Protein AF-A0A8S4FZ01-F1 (afdb_monomer)

InterPro domains:
  IPR026680 Coiled-coil domain-containing protein 137 [PF28348] (28-315)
  IPR026680 Coiled-coil domain-containing protein 137 [PTHR21838] (1-316)

Mean predicted aligned error: 24.24 Å

Structure (mmCIF, N/CA/C/O backbone):
data_AF-A0A8S4FZ01-F1
#
_entry.id   AF-A0A8S4FZ01-F1
#
loop_
_atom_site.group_PDB
_atom_site.id
_atom_site.type_symbol
_atom_site.label_atom_id
_atom_site.label_alt_id
_atom_site.label_comp_id
_atom_site.label_asym_id
_atom_site.label_entity_id
_atom_site.label_seq_id
_atom_site.pdbx_PDB_ins_code
_atom_site.Cartn_x
_atom_site.Cartn_y
_atom_site.Cartn_z
_atom_site.occupancy
_atom_site.B_iso_or_equiv
_atom_site.auth_seq_id
_atom_site.auth_comp_id
_atom_site.auth_asym_id
_atom_site.auth_atom_id
_atom_site.pdbx_PDB_model_num
ATOM 1 N N . MET A 1 1 ? 31.512 28.410 -34.706 1.00 64.00 1 MET A N 1
ATOM 2 C CA . MET A 1 1 ? 31.954 27.010 -34.497 1.00 64.00 1 MET A CA 1
ATOM 3 C C . MET A 1 1 ? 30.766 26.173 -34.023 1.00 64.00 1 MET A C 1
ATOM 5 O O . MET A 1 1 ? 30.373 26.288 -32.868 1.00 64.00 1 MET A O 1
ATOM 9 N N . GLY A 1 2 ? 30.119 25.416 -34.916 1.00 77.19 2 GLY A N 1
ATOM 10 C CA . GLY A 1 2 ? 28.907 24.650 -34.585 1.00 77.19 2 GLY A CA 1
ATOM 11 C C . GLY A 1 2 ? 29.189 23.479 -33.636 1.00 77.19 2 GLY A C 1
ATOM 12 O O . GLY A 1 2 ? 30.154 22.739 -33.830 1.00 77.19 2 GLY A O 1
ATOM 13 N N . ARG A 1 3 ? 28.352 23.299 -32.604 1.00 79.62 3 ARG A N 1
ATOM 14 C CA . ARG A 1 3 ? 28.452 22.163 -31.671 1.00 79.62 3 ARG A CA 1
ATOM 15 C C . ARG A 1 3 ? 28.070 20.864 -32.395 1.00 79.62 3 ARG A C 1
ATOM 17 O O . ARG A 1 3 ? 26.961 20.755 -32.912 1.00 79.62 3 ARG A O 1
ATOM 24 N N . LYS A 1 4 ? 28.966 19.869 -32.416 1.00 85.31 4 LYS A N 1
ATOM 25 C CA . LYS A 1 4 ? 28.681 18.532 -32.971 1.00 85.31 4 LYS A CA 1
ATOM 26 C C . LYS A 1 4 ? 27.617 17.830 -32.117 1.00 85.31 4 LYS A C 1
ATOM 28 O O . LYS A 1 4 ? 27.831 17.613 -30.927 1.00 85.31 4 LYS A O 1
ATOM 33 N N . ILE A 1 5 ? 26.490 17.457 -32.726 1.00 85.19 5 ILE A N 1
ATOM 34 C CA . ILE A 1 5 ? 25.453 16.646 -32.075 1.00 85.19 5 ILE A CA 1
ATOM 35 C C . ILE A 1 5 ? 25.965 15.198 -31.987 1.00 85.19 5 ILE A C 1
ATOM 37 O O . ILE A 1 5 ? 26.342 14.630 -33.016 1.00 85.19 5 ILE A O 1
ATOM 41 N N . PRO A 1 6 ? 26.010 14.582 -30.791 1.00 85.75 6 PRO A N 1
ATOM 42 C CA . PRO A 1 6 ? 26.504 13.221 -30.642 1.00 85.75 6 PRO A CA 1
ATOM 43 C C . PRO A 1 6 ? 25.580 12.219 -31.343 1.00 85.75 6 PRO A C 1
ATOM 45 O O . PRO A 1 6 ? 24.357 12.262 -31.197 1.00 85.75 6 PRO A O 1
ATOM 48 N N . ALA A 1 7 ? 26.174 11.286 -32.088 1.00 85.19 7 ALA A N 1
ATOM 49 C CA . ALA A 1 7 ? 25.433 10.242 -32.782 1.00 85.19 7 ALA A CA 1
ATOM 50 C C . ALA A 1 7 ? 24.721 9.294 -31.799 1.00 85.19 7 ALA A C 1
ATOM 52 O O . ALA A 1 7 ? 25.227 8.968 -30.719 1.00 85.19 7 ALA A O 1
ATOM 53 N N . LYS A 1 8 ? 23.540 8.810 -32.201 1.00 83.50 8 LYS A N 1
ATOM 54 C CA . LYS A 1 8 ? 22.734 7.857 -31.431 1.00 83.50 8 LYS A CA 1
ATOM 55 C C . LYS A 1 8 ? 23.488 6.535 -31.268 1.00 83.50 8 LYS A C 1
ATOM 57 O O . LYS A 1 8 ? 23.804 5.864 -32.248 1.00 83.50 8 LYS A O 1
ATOM 62 N N . LYS A 1 9 ? 23.740 6.131 -30.022 1.00 85.69 9 LYS A N 1
ATOM 63 C CA . LYS A 1 9 ? 24.329 4.821 -29.710 1.00 85.69 9 LYS A CA 1
ATOM 64 C C . LYS A 1 9 ? 23.309 3.716 -30.013 1.00 85.69 9 LYS A C 1
ATOM 66 O O . LYS A 1 9 ? 22.143 3.821 -29.632 1.00 85.69 9 LYS A O 1
ATOM 71 N N . HIS A 1 10 ? 23.735 2.656 -30.701 1.00 80.50 10 HIS A N 1
ATOM 72 C CA . HIS A 1 10 ? 22.888 1.488 -30.944 1.00 80.50 10 HIS A CA 1
ATOM 73 C C . HIS A 1 10 ? 22.813 0.631 -29.675 1.00 80.50 10 HIS A C 1
ATOM 75 O O . HIS A 1 10 ? 23.830 0.132 -29.196 1.00 80.50 10 HIS A O 1
ATOM 81 N N . HIS A 1 11 ? 21.608 0.453 -29.134 1.00 76.62 11 HIS A N 1
ATOM 82 C CA . HIS A 1 11 ? 21.366 -0.451 -28.014 1.00 76.62 11 HIS A CA 1
ATOM 83 C C . HIS A 1 11 ? 21.103 -1.860 -28.548 1.00 76.62 11 HIS A C 1
ATOM 85 O O . HIS A 1 11 ? 20.047 -2.136 -29.110 1.00 76.62 11 HIS A O 1
ATOM 91 N N . GLY A 1 12 ? 22.078 -2.750 -28.385 1.00 84.56 12 GLY A N 1
ATOM 92 C CA . GLY A 1 12 ? 21.980 -4.146 -28.801 1.00 84.56 12 GLY A CA 1
ATOM 93 C C . GLY A 1 12 ? 23.296 -4.672 -29.353 1.00 84.56 12 GLY A C 1
ATOM 94 O O . GLY A 1 12 ? 24.253 -3.923 -29.541 1.00 84.56 12 GLY A O 1
ATOM 95 N N . VAL A 1 13 ? 23.331 -5.975 -29.621 1.00 87.31 13 VAL A N 1
ATOM 96 C CA . VAL A 1 13 ? 24.493 -6.620 -30.234 1.00 87.31 13 VAL A CA 1
ATOM 97 C C . VAL A 1 13 ? 24.646 -6.112 -31.667 1.00 87.31 13 VAL A C 1
ATOM 99 O O . VAL A 1 13 ? 23.705 -6.216 -32.452 1.00 87.31 13 VAL A O 1
ATOM 102 N N . LYS A 1 14 ? 25.810 -5.528 -31.973 1.00 87.44 14 LYS A N 1
ATOM 103 C CA . LYS A 1 14 ? 26.123 -4.930 -33.282 1.00 87.44 14 LYS A CA 1
ATOM 104 C C . LYS A 1 14 ? 26.381 -5.995 -34.359 1.00 87.44 14 LYS A C 1
ATOM 106 O O . LYS A 1 14 ? 26.105 -5.750 -35.527 1.00 87.44 14 LYS A O 1
ATOM 111 N N . ASP A 1 15 ? 26.841 -7.178 -33.949 1.00 92.50 15 ASP A N 1
ATOM 112 C CA . ASP A 1 15 ? 27.155 -8.290 -34.850 1.00 92.50 15 ASP A CA 1
ATOM 113 C C . ASP A 1 15 ? 25.878 -9.057 -35.258 1.00 92.50 15 ASP A C 1
ATOM 115 O O . ASP A 1 15 ? 25.167 -9.572 -34.381 1.00 92.50 15 ASP A O 1
ATOM 119 N N . PRO A 1 16 ? 25.597 -9.221 -36.565 1.00 91.75 16 PRO A N 1
ATOM 120 C CA . PRO A 1 16 ? 24.353 -9.829 -37.044 1.00 91.75 16 PRO A CA 1
ATOM 121 C C . PRO A 1 16 ? 24.236 -11.309 -36.658 1.00 91.75 16 PRO A C 1
ATOM 123 O O . PRO A 1 16 ? 23.174 -11.758 -36.228 1.00 91.75 16 PRO A O 1
ATOM 126 N N . VAL A 1 17 ? 25.343 -12.056 -36.714 1.00 94.25 17 VAL A N 1
ATOM 127 C CA . VAL A 1 17 ? 25.382 -13.490 -36.379 1.00 94.25 17 VAL A CA 1
ATOM 128 C C . VAL A 1 17 ? 25.084 -13.719 -34.897 1.00 94.25 17 VAL A C 1
ATOM 130 O O . VAL A 1 17 ? 24.283 -14.579 -34.530 1.00 94.25 17 VAL A O 1
ATOM 133 N N . LYS A 1 18 ? 25.663 -12.897 -34.014 1.00 91.50 18 LYS A N 1
ATOM 134 C CA . LYS A 1 18 ? 25.402 -12.989 -32.570 1.00 91.50 18 LYS A CA 1
ATOM 135 C C . LYS A 1 18 ? 23.965 -12.588 -32.238 1.00 91.50 18 LYS A C 1
ATOM 137 O O . LYS A 1 18 ? 23.344 -13.202 -31.370 1.00 91.50 18 LYS A O 1
ATOM 142 N N . GLN A 1 19 ? 23.412 -11.598 -32.940 1.00 93.06 19 GLN A N 1
ATOM 143 C CA . GLN A 1 19 ? 22.009 -11.219 -32.793 1.00 93.06 19 GLN A CA 1
ATOM 144 C C . GLN A 1 19 ? 21.071 -12.358 -33.227 1.00 93.06 19 GLN A C 1
ATOM 146 O O . GLN A 1 19 ? 20.115 -12.660 -32.509 1.00 93.06 19 GLN A O 1
ATOM 151 N N . GLN A 1 20 ? 21.360 -13.027 -34.348 1.00 92.94 20 GLN A N 1
ATOM 152 C CA . GLN A 1 20 ? 20.620 -14.208 -34.801 1.00 92.94 20 GLN A CA 1
ATOM 153 C C . GLN A 1 20 ? 20.716 -15.354 -33.790 1.00 92.94 20 GLN A C 1
ATOM 155 O O . GLN A 1 20 ? 19.685 -15.889 -33.392 1.00 92.94 20 GLN A O 1
ATOM 160 N N . ALA A 1 21 ? 21.909 -15.669 -33.281 1.00 93.75 21 ALA A N 1
ATOM 161 C CA 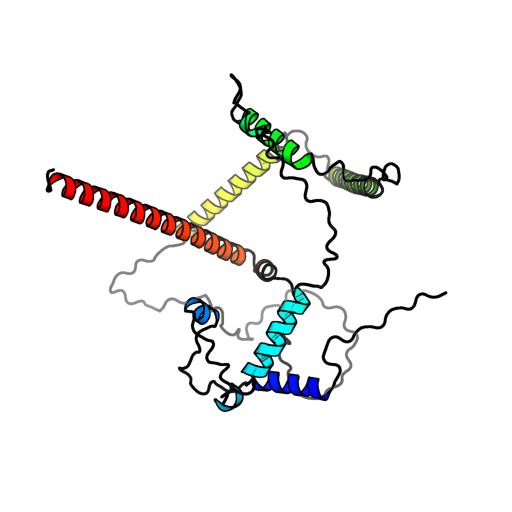. ALA A 1 21 ? 22.086 -16.706 -32.266 1.00 93.75 21 ALA A CA 1
ATOM 162 C C . ALA A 1 21 ? 21.269 -16.419 -30.992 1.00 93.75 21 ALA A C 1
ATOM 164 O O . ALA A 1 21 ? 20.634 -17.319 -30.441 1.00 93.75 21 ALA A O 1
ATOM 165 N N . GLN A 1 22 ? 21.218 -15.162 -30.538 1.00 91.56 22 GLN A N 1
ATOM 166 C CA . GLN A 1 22 ? 20.373 -14.767 -29.405 1.00 91.56 22 GLN A CA 1
ATOM 167 C C . GLN A 1 22 ? 18.877 -14.879 -29.714 1.00 91.56 22 GLN A C 1
ATOM 169 O O . GLN A 1 22 ? 18.114 -15.315 -28.851 1.00 91.56 22 GLN A O 1
ATOM 174 N N . ARG A 1 23 ? 18.448 -14.507 -30.928 1.00 91.50 23 ARG A N 1
ATOM 175 C CA . ARG A 1 23 ? 17.059 -14.696 -31.375 1.00 91.50 23 ARG A CA 1
ATOM 176 C C . ARG A 1 23 ? 16.694 -16.178 -31.379 1.00 91.50 23 ARG A C 1
ATOM 178 O O . ARG A 1 23 ? 15.701 -16.538 -30.759 1.00 91.50 23 ARG A O 1
ATOM 185 N N . MET A 1 24 ? 17.534 -17.034 -31.957 1.00 92.12 24 MET A N 1
ATOM 186 C CA . MET A 1 24 ? 17.311 -18.482 -31.992 1.00 92.12 24 MET A CA 1
ATOM 187 C C . MET A 1 24 ? 17.272 -19.093 -30.587 1.00 92.12 24 MET A C 1
ATOM 189 O O . MET A 1 24 ? 16.401 -19.907 -30.308 1.00 92.12 24 MET A O 1
ATOM 193 N N . LYS A 1 25 ? 18.140 -18.660 -29.660 1.00 89.06 25 LYS A N 1
ATOM 194 C CA . LYS A 1 25 ? 18.085 -19.095 -28.250 1.00 89.06 25 LYS A CA 1
ATOM 195 C C . LYS A 1 25 ? 16.764 -18.722 -27.570 1.00 89.06 25 LYS A C 1
ATOM 197 O O . LYS A 1 25 ? 16.205 -19.543 -26.853 1.00 89.06 25 LYS A O 1
ATOM 202 N N . LYS A 1 26 ? 16.249 -17.510 -27.806 1.00 87.56 26 LYS A N 1
ATOM 203 C CA . LYS A 1 26 ? 14.947 -17.080 -27.266 1.00 87.56 26 LYS A CA 1
ATOM 204 C C . LYS A 1 26 ? 13.791 -17.870 -27.877 1.00 87.56 26 LYS A C 1
ATOM 206 O O . LYS A 1 26 ? 12.912 -18.307 -27.142 1.00 87.56 26 LYS A O 1
ATOM 211 N N . LEU A 1 27 ? 13.822 -18.091 -29.191 1.00 86.69 27 LEU A N 1
ATOM 212 C CA . LEU A 1 27 ? 12.801 -18.867 -29.896 1.00 86.69 27 LEU A CA 1
ATOM 213 C C . LEU A 1 27 ? 12.755 -20.323 -29.416 1.00 86.69 27 LEU A C 1
ATOM 215 O O . LEU A 1 27 ? 11.669 -20.848 -29.220 1.00 86.69 27 LEU A O 1
ATOM 219 N N . LYS A 1 28 ? 13.905 -20.942 -29.111 1.00 83.75 28 LYS A N 1
ATOM 220 C CA . LYS A 1 28 ? 13.960 -22.302 -28.539 1.00 83.75 28 LYS A CA 1
ATOM 221 C C . LYS A 1 28 ? 13.183 -22.447 -27.227 1.00 83.75 28 LYS A C 1
ATOM 223 O O . LYS A 1 28 ? 12.624 -23.500 -26.973 1.00 83.75 28 LYS A O 1
ATOM 228 N N . THR A 1 29 ? 13.146 -21.404 -26.397 1.00 77.88 29 THR A N 1
ATOM 229 C CA . THR A 1 29 ? 12.394 -21.419 -25.126 1.00 77.88 29 THR A CA 1
ATOM 230 C C . THR A 1 29 ? 10.911 -21.083 -25.280 1.00 77.88 29 THR A C 1
ATOM 232 O O . THR A 1 29 ? 10.145 -21.250 -24.338 1.00 77.88 29 THR A O 1
ATOM 235 N N . GLN A 1 30 ? 10.505 -20.575 -26.443 1.00 77.12 30 GLN A N 1
ATOM 236 C CA . GLN A 1 30 ? 9.137 -20.161 -26.735 1.00 77.12 30 GLN A CA 1
ATOM 237 C C . GLN A 1 30 ? 8.514 -21.176 -27.688 1.00 77.12 30 GLN A C 1
ATOM 239 O O . GLN A 1 30 ? 8.314 -20.903 -28.868 1.00 77.12 30 GLN A O 1
ATOM 244 N N . ILE A 1 31 ? 8.251 -22.373 -27.176 1.00 72.06 31 ILE A N 1
ATOM 245 C CA . ILE A 1 31 ? 7.551 -23.407 -27.931 1.00 72.06 31 ILE A CA 1
ATOM 246 C C . ILE A 1 31 ? 6.055 -23.232 -27.657 1.00 72.06 31 ILE A C 1
ATOM 248 O O . ILE A 1 31 ? 5.639 -23.157 -26.506 1.00 72.06 31 ILE A O 1
ATOM 252 N N . ASN A 1 32 ? 5.248 -23.149 -28.716 1.00 71.75 32 ASN A N 1
ATOM 253 C CA . ASN A 1 32 ? 3.782 -23.163 -28.627 1.00 71.75 32 ASN A CA 1
ATOM 254 C C . ASN A 1 32 ? 3.222 -24.599 -28.699 1.00 71.75 32 ASN A C 1
ATOM 256 O O . ASN A 1 32 ? 2.096 -24.814 -29.138 1.00 71.75 32 ASN A O 1
ATOM 260 N N . ALA A 1 33 ? 4.055 -25.585 -28.364 1.00 76.69 33 ALA A N 1
ATOM 261 C CA . ALA A 1 33 ? 3.670 -26.981 -28.278 1.00 76.69 33 ALA A CA 1
ATOM 262 C C . ALA A 1 33 ? 3.129 -27.235 -26.867 1.00 76.69 33 ALA A C 1
ATOM 264 O O . ALA A 1 33 ? 3.607 -26.606 -25.915 1.00 76.69 33 ALA A O 1
ATOM 265 N N . PRO A 1 34 ? 2.135 -28.122 -26.723 1.00 74.25 34 PRO A N 1
ATOM 266 C CA . PRO A 1 34 ? 1.694 -28.552 -25.406 1.00 74.25 34 PRO A CA 1
ATOM 267 C C . PRO A 1 34 ? 2.883 -29.130 -24.613 1.00 74.25 34 PRO A C 1
ATOM 269 O O . PRO A 1 34 ? 3.800 -29.686 -25.226 1.00 74.25 34 PRO A O 1
ATOM 272 N N . PRO A 1 35 ? 2.900 -28.985 -23.274 1.00 79.38 35 PRO A N 1
ATOM 273 C CA . PRO A 1 35 ? 3.877 -29.663 -22.426 1.00 79.38 35 PRO A CA 1
ATOM 274 C C . PRO A 1 35 ? 3.918 -31.165 -22.735 1.00 79.38 35 PRO A C 1
ATOM 276 O O . PRO A 1 35 ? 2.865 -31.763 -22.951 1.00 79.38 35 PRO A O 1
ATOM 279 N N . THR A 1 36 ? 5.119 -31.750 -22.774 1.00 77.62 36 THR A N 1
ATOM 280 C CA . THR A 1 36 ? 5.307 -33.183 -23.063 1.00 77.62 36 THR A CA 1
ATOM 281 C C . THR A 1 36 ? 4.589 -34.057 -22.037 1.00 77.62 36 THR A C 1
ATOM 283 O O . THR A 1 36 ? 3.941 -35.022 -22.427 1.00 77.62 36 THR A O 1
ATOM 286 N N . ASP A 1 37 ? 4.626 -33.656 -20.763 1.00 80.81 37 ASP A N 1
ATOM 287 C CA . ASP A 1 37 ? 3.939 -34.329 -19.665 1.00 80.81 37 ASP A CA 1
ATOM 288 C C . ASP A 1 37 ? 2.903 -33.377 -19.035 1.00 80.81 37 ASP A C 1
ATOM 290 O O . ASP A 1 37 ? 3.261 -32.272 -18.614 1.00 80.81 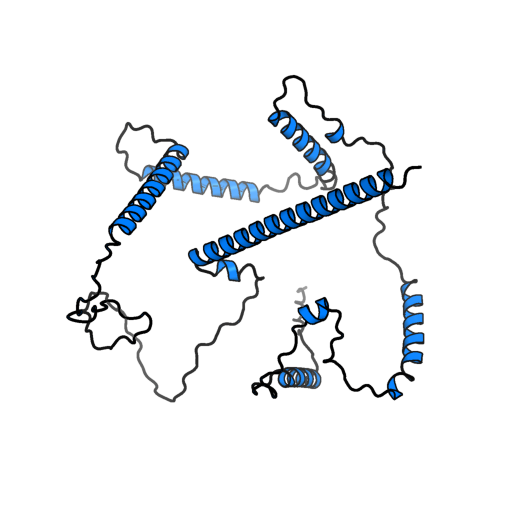37 ASP A O 1
ATOM 294 N N . PRO A 1 38 ? 1.608 -33.750 -18.985 1.00 74.12 38 PRO A N 1
ATOM 295 C CA . PRO A 1 38 ? 0.545 -32.876 -18.479 1.00 74.12 38 PRO A CA 1
ATOM 296 C C . PRO A 1 38 ? 0.550 -32.725 -16.948 1.00 74.12 38 PRO A C 1
ATOM 298 O O . PRO A 1 38 ? 0.065 -31.711 -16.439 1.00 74.12 38 PRO A O 1
ATOM 301 N N . ASP A 1 39 ? 1.113 -33.700 -16.232 1.00 81.62 39 ASP A N 1
ATOM 302 C CA . ASP A 1 39 ? 1.145 -33.737 -14.764 1.00 81.62 39 ASP A CA 1
ATOM 303 C C . ASP A 1 39 ? 2.439 -33.163 -14.173 1.00 81.62 39 ASP A C 1
ATOM 305 O O . ASP A 1 39 ? 2.495 -32.843 -12.983 1.00 81.62 39 ASP A O 1
ATOM 309 N N . ASP A 1 40 ? 3.472 -32.977 -14.997 1.00 77.12 40 ASP A N 1
ATOM 310 C CA . ASP A 1 40 ? 4.762 -32.471 -14.542 1.00 77.12 40 ASP A CA 1
ATOM 311 C C . ASP A 1 40 ? 4.763 -30.933 -14.549 1.00 77.12 40 ASP A C 1
ATOM 313 O O . ASP A 1 40 ? 5.094 -30.261 -15.531 1.00 77.12 40 ASP A O 1
ATOM 317 N N . GLN A 1 41 ? 4.309 -30.342 -13.441 1.00 73.94 41 GLN A N 1
ATOM 318 C CA . GLN A 1 41 ? 4.381 -28.898 -13.226 1.00 73.94 41 GLN A CA 1
ATOM 319 C C . GLN A 1 41 ? 5.640 -28.551 -12.427 1.00 73.94 41 GLN A C 1
ATOM 321 O O . GLN A 1 41 ? 5.701 -28.833 -11.226 1.00 73.94 41 GLN A O 1
ATOM 326 N N . PRO A 1 42 ? 6.638 -27.876 -13.030 1.00 74.44 42 PRO A N 1
ATOM 327 C CA . PRO A 1 42 ? 7.853 -27.542 -12.310 1.00 74.44 42 PRO A CA 1
ATOM 328 C C . PRO A 1 42 ? 7.543 -26.589 -11.153 1.00 74.44 42 PRO A C 1
ATOM 330 O O . PRO A 1 42 ? 6.848 -25.577 -11.309 1.00 74.44 42 PRO A O 1
ATOM 333 N N . MET A 1 43 ? 8.116 -26.885 -9.985 1.00 80.00 43 MET A N 1
ATOM 334 C CA . MET A 1 43 ? 8.002 -26.022 -8.814 1.00 80.00 43 MET A CA 1
ATOM 335 C C . MET A 1 43 ? 8.502 -24.600 -9.135 1.00 80.00 43 MET A C 1
ATOM 337 O O . MET A 1 43 ? 9.586 -24.424 -9.703 1.00 80.00 43 MET A O 1
ATOM 341 N N . PRO A 1 44 ? 7.762 -23.542 -8.754 1.00 83.44 44 PRO A N 1
ATOM 342 C CA . PRO A 1 44 ? 8.181 -22.175 -9.029 1.00 83.44 44 PRO A CA 1
ATOM 343 C C . PRO A 1 44 ? 9.488 -21.840 -8.296 1.00 83.44 44 PRO A C 1
ATOM 345 O O . PRO A 1 44 ? 9.677 -22.183 -7.131 1.00 83.44 44 PRO A O 1
ATOM 348 N N . ARG A 1 45 ? 10.379 -21.078 -8.946 1.00 77.81 45 ARG A N 1
ATOM 349 C CA . ARG A 1 45 ? 11.720 -20.731 -8.417 1.00 77.81 45 ARG A CA 1
ATOM 350 C C . ARG A 1 45 ? 11.709 -20.096 -7.027 1.00 77.81 45 ARG A C 1
ATOM 352 O O . ARG A 1 45 ? 12.657 -20.248 -6.269 1.00 77.81 45 ARG A O 1
ATOM 359 N N . SER A 1 46 ? 10.657 -19.355 -6.687 1.00 81.25 46 SER A N 1
ATOM 360 C CA . SER A 1 46 ? 10.502 -18.786 -5.345 1.00 81.25 46 SER A CA 1
ATOM 361 C C . SER A 1 46 ? 10.363 -19.864 -4.272 1.00 81.25 46 SER A C 1
ATOM 363 O O . SER A 1 46 ? 10.882 -19.690 -3.177 1.00 81.25 46 SER A O 1
ATOM 365 N N . VAL A 1 47 ? 9.686 -20.967 -4.597 1.00 82.81 47 VAL A N 1
ATOM 366 C CA . VAL A 1 47 ? 9.497 -22.121 -3.715 1.00 82.81 47 VAL A CA 1
ATOM 367 C C . VAL A 1 47 ? 10.783 -22.941 -3.645 1.00 82.81 47 VAL A C 1
ATOM 369 O O . VAL A 1 47 ? 11.229 -23.253 -2.549 1.00 82.81 47 VAL A O 1
ATOM 372 N N . ALA A 1 48 ? 11.463 -23.172 -4.773 1.00 83.50 48 ALA A N 1
ATOM 373 C CA . ALA A 1 48 ? 12.781 -23.818 -4.769 1.00 83.50 48 ALA A CA 1
ATOM 374 C C . ALA A 1 48 ? 13.803 -23.065 -3.890 1.00 83.50 48 ALA A C 1
ATOM 376 O O . ALA A 1 48 ? 14.503 -23.680 -3.090 1.00 83.50 48 ALA A O 1
ATOM 377 N N . ARG A 1 49 ? 13.815 -21.723 -3.951 1.00 81.69 49 ARG A N 1
ATOM 378 C CA . ARG A 1 49 ? 14.663 -20.874 -3.090 1.00 81.69 49 ARG A CA 1
ATOM 379 C C . ARG A 1 49 ? 14.291 -20.930 -1.613 1.00 81.69 49 ARG A C 1
ATOM 381 O O . ARG A 1 49 ? 15.184 -20.843 -0.781 1.00 81.69 49 ARG A O 1
ATOM 388 N N . LEU A 1 50 ? 13.003 -21.048 -1.289 1.00 84.50 50 LEU A N 1
ATOM 389 C CA . LEU A 1 50 ? 12.542 -21.213 0.095 1.00 84.50 50 LEU A CA 1
ATOM 390 C C . LEU A 1 50 ? 13.063 -22.517 0.708 1.00 84.50 50 LEU A C 1
ATOM 392 O O . LEU A 1 50 ? 13.403 -22.531 1.885 1.00 84.50 50 LEU A O 1
ATOM 396 N N . PHE A 1 51 ? 13.161 -23.575 -0.098 1.00 84.12 51 PHE A N 1
ATOM 397 C CA . PHE A 1 51 ? 13.657 -24.884 0.328 1.00 84.12 51 PHE A CA 1
ATOM 398 C C . PHE A 1 51 ? 15.163 -25.089 0.105 1.00 84.12 51 PHE A C 1
ATOM 400 O O . PHE A 1 51 ? 15.668 -26.172 0.377 1.00 84.12 51 PHE A O 1
ATOM 407 N N . GLY A 1 52 ? 15.887 -24.080 -0.396 1.00 83.81 52 GLY A N 1
ATOM 408 C CA . GLY A 1 52 ? 17.322 -24.194 -0.683 1.00 83.81 52 GLY A CA 1
ATOM 409 C C . GLY A 1 52 ? 17.668 -25.261 -1.729 1.00 83.81 52 GLY A C 1
ATOM 410 O O . GLY A 1 52 ? 18.801 -25.734 -1.761 1.00 83.81 52 GLY A O 1
ATOM 411 N N . LEU A 1 53 ? 16.708 -25.658 -2.571 1.00 77.56 53 LEU A N 1
ATOM 412 C CA . LEU A 1 53 ? 16.921 -26.682 -3.588 1.00 77.56 53 LEU A CA 1
ATOM 413 C C . LEU A 1 53 ? 17.801 -26.113 -4.713 1.00 77.56 53 LEU A C 1
ATOM 415 O O . LEU A 1 53 ? 17.513 -25.016 -5.205 1.00 77.56 53 LEU A O 1
ATOM 419 N N . PRO A 1 54 ? 18.850 -26.830 -5.151 1.00 69.88 54 PRO A N 1
ATOM 420 C CA . PRO A 1 54 ? 19.634 -26.419 -6.305 1.00 69.88 54 PRO A CA 1
ATOM 421 C C . PRO A 1 54 ? 18.753 -26.385 -7.562 1.00 69.88 54 PRO A C 1
ATOM 423 O O . PRO A 1 54 ? 17.907 -27.257 -7.782 1.00 69.88 54 PRO A O 1
ATOM 426 N N . ASP A 1 55 ? 18.952 -25.356 -8.390 1.00 68.56 55 ASP A N 1
ATOM 427 C CA . ASP A 1 55 ? 18.256 -25.183 -9.666 1.00 68.56 55 ASP A CA 1
ATOM 428 C C . ASP A 1 55 ? 18.678 -26.319 -10.630 1.00 68.56 55 ASP A C 1
ATOM 430 O O . ASP A 1 55 ? 19.630 -26.201 -11.397 1.00 68.56 55 ASP A O 1
ATOM 434 N N . HIS A 1 56 ? 17.964 -27.445 -10.598 1.00 58.31 56 HIS A N 1
ATOM 435 C CA . HIS A 1 56 ? 18.259 -28.676 -11.352 1.00 58.31 56 HIS A CA 1
ATOM 436 C C . HIS A 1 56 ? 18.076 -28.554 -12.878 1.00 58.31 56 HIS A C 1
ATOM 438 O O . HIS A 1 56 ? 18.325 -29.504 -13.609 1.00 58.31 56 HIS A O 1
ATOM 444 N N . TYR A 1 57 ? 17.704 -27.379 -13.390 1.00 53.31 57 TYR A N 1
ATOM 445 C CA . TYR A 1 57 ? 17.486 -27.133 -14.822 1.00 53.31 57 TYR A CA 1
ATOM 446 C C . TYR A 1 57 ? 18.691 -26.513 -15.556 1.00 53.31 57 TYR A C 1
ATOM 448 O O . TYR A 1 57 ? 18.585 -26.181 -16.737 1.00 53.31 57 TYR A O 1
ATOM 456 N N . THR A 1 58 ? 19.846 -26.354 -14.897 1.00 47.47 58 THR A N 1
ATOM 457 C CA . THR A 1 58 ? 21.111 -25.967 -15.559 1.00 47.47 58 THR A CA 1
ATOM 458 C C . THR A 1 58 ? 22.162 -27.074 -15.573 1.00 47.47 58 THR A C 1
ATOM 460 O O . THR A 1 58 ? 23.344 -26.776 -15.743 1.00 47.47 58 THR A O 1
ATOM 463 N N . SER A 1 59 ? 21.776 -28.347 -15.445 1.00 44.62 59 SER A N 1
ATOM 464 C CA . SER A 1 59 ? 22.692 -29.457 -15.720 1.00 44.62 59 SER A CA 1
ATOM 465 C C . SER A 1 59 ? 22.902 -29.596 -17.232 1.00 44.62 59 SER A C 1
ATOM 467 O O . SER A 1 59 ? 22.385 -30.495 -17.891 1.00 44.62 59 SER A O 1
ATOM 469 N N . ILE A 1 60 ? 23.702 -28.694 -17.801 1.00 42.28 60 ILE A N 1
ATOM 470 C CA . ILE A 1 60 ? 24.601 -29.106 -18.875 1.00 42.28 60 ILE A CA 1
ATOM 471 C C . ILE A 1 60 ? 25.396 -30.266 -18.270 1.00 42.28 60 ILE A C 1
ATOM 473 O O . ILE A 1 60 ? 25.978 -30.103 -17.198 1.00 42.28 60 ILE A O 1
ATOM 477 N N . HIS A 1 61 ? 25.349 -31.444 -18.888 1.00 42.56 61 HIS A N 1
ATOM 478 C CA . HIS A 1 61 ? 26.192 -32.571 -18.508 1.00 42.56 61 HIS A CA 1
ATOM 479 C C . HIS A 1 61 ? 27.658 -32.148 -18.651 1.00 42.56 61 HIS A C 1
ATOM 481 O O . HIS A 1 61 ? 28.235 -32.233 -19.730 1.00 42.56 61 HIS A O 1
ATOM 487 N N . ILE A 1 62 ? 28.244 -31.630 -17.574 1.00 44.59 62 ILE A N 1
ATOM 488 C CA . ILE A 1 62 ? 29.677 -31.380 -17.481 1.00 44.59 62 ILE A CA 1
ATOM 489 C C . ILE A 1 62 ? 30.286 -32.729 -17.117 1.00 44.59 62 ILE A C 1
ATOM 491 O O . ILE A 1 62 ? 30.142 -33.221 -15.997 1.00 44.59 62 ILE A O 1
ATOM 495 N N . THR A 1 63 ? 30.897 -33.378 -18.102 1.00 45.44 63 THR A N 1
ATOM 496 C CA . THR A 1 63 ? 31.680 -34.593 -17.893 1.00 45.44 63 THR A CA 1
ATOM 497 C C . THR A 1 63 ? 32.849 -34.286 -16.960 1.00 45.44 63 THR A C 1
ATOM 499 O O . THR A 1 63 ? 33.512 -33.260 -17.107 1.00 45.44 63 THR A O 1
ATOM 502 N N . LYS A 1 64 ? 33.124 -35.187 -16.005 1.00 49.03 64 LYS A N 1
ATOM 503 C CA . LYS A 1 64 ? 34.139 -35.029 -14.941 1.00 49.03 64 LYS A CA 1
ATOM 504 C C . LYS A 1 64 ? 35.549 -34.663 -15.441 1.00 49.03 64 LYS A C 1
ATOM 506 O O . LYS A 1 64 ? 36.348 -34.175 -14.657 1.00 49.03 64 LYS A O 1
ATOM 511 N N . GLN A 1 65 ? 35.841 -34.844 -16.728 1.00 52.09 65 GLN A N 1
ATOM 512 C CA . GLN A 1 65 ? 37.142 -34.546 -17.331 1.00 52.09 65 GLN A CA 1
ATOM 513 C C . GLN A 1 65 ? 37.425 -33.045 -17.559 1.00 52.09 65 GLN A C 1
ATOM 515 O O . GLN A 1 65 ? 38.588 -32.684 -17.728 1.00 52.09 65 GLN A O 1
ATOM 520 N N . ASP A 1 66 ? 36.421 -32.159 -17.500 1.00 44.12 66 ASP A N 1
ATOM 521 C CA . ASP A 1 66 ? 36.631 -30.705 -17.668 1.00 44.12 66 ASP A CA 1
ATOM 522 C C . ASP A 1 66 ? 36.895 -29.956 -16.348 1.00 44.12 66 ASP A C 1
ATOM 524 O O . ASP A 1 66 ? 37.303 -28.791 -16.357 1.00 44.12 66 ASP A O 1
ATOM 528 N N . ILE A 1 67 ? 36.693 -30.611 -15.200 1.00 52.78 67 ILE A N 1
ATOM 529 C CA . ILE A 1 67 ? 36.869 -29.992 -13.876 1.00 52.78 67 ILE A CA 1
ATOM 530 C C . ILE A 1 67 ? 38.364 -29.894 -13.522 1.00 52.78 67 ILE A C 1
ATOM 532 O O . ILE A 1 67 ? 38.808 -28.866 -13.008 1.00 52.78 67 ILE A O 1
ATOM 536 N N . ASP A 1 68 ? 39.175 -30.875 -13.922 1.00 45.69 68 ASP A N 1
ATOM 537 C CA . ASP A 1 68 ? 40.587 -30.940 -13.521 1.00 45.69 68 ASP A CA 1
ATOM 538 C C . ASP A 1 68 ? 41.500 -29.982 -14.305 1.00 45.69 68 ASP A C 1
ATOM 540 O O . ASP A 1 68 ? 42.542 -29.561 -13.803 1.00 45.69 68 ASP A O 1
ATOM 544 N N . ARG A 1 69 ? 41.097 -29.534 -15.504 1.00 52.84 69 ARG A N 1
ATOM 545 C CA . ARG A 1 69 ? 41.843 -28.491 -16.242 1.00 52.84 69 ARG A CA 1
ATOM 546 C C . ARG A 1 69 ? 41.496 -27.073 -15.793 1.00 52.84 69 ARG A C 1
ATOM 548 O O . ARG A 1 69 ? 42.286 -26.157 -16.015 1.00 52.84 69 ARG A O 1
ATOM 555 N N . ASN A 1 70 ? 40.344 -26.878 -15.150 1.00 48.94 70 ASN A N 1
ATOM 556 C CA . ASN A 1 70 ? 39.853 -25.549 -14.789 1.00 48.94 70 ASN A CA 1
ATOM 557 C C . ASN A 1 70 ? 40.153 -25.159 -13.331 1.00 48.94 70 ASN A C 1
ATOM 559 O O . ASN A 1 70 ? 40.143 -23.976 -13.007 1.00 48.94 70 ASN A O 1
ATOM 563 N N . ILE A 1 71 ? 40.505 -26.107 -12.455 1.00 50.19 71 ILE A N 1
ATOM 564 C CA . ILE A 1 71 ? 40.925 -25.786 -11.079 1.00 50.19 71 ILE A CA 1
ATOM 565 C C . ILE A 1 71 ? 42.297 -25.094 -11.065 1.00 50.19 71 ILE A C 1
ATOM 567 O O . ILE A 1 71 ? 42.464 -24.096 -10.367 1.00 50.19 71 ILE A O 1
ATOM 571 N N . ASN A 1 72 ? 43.244 -25.511 -11.914 1.00 48.16 72 ASN A N 1
ATOM 572 C CA . ASN A 1 72 ? 44.544 -24.832 -12.008 1.00 48.16 72 ASN A CA 1
ATOM 573 C C . ASN A 1 72 ? 44.465 -23.457 -12.699 1.00 48.16 72 ASN A C 1
ATOM 575 O O . ASN A 1 72 ? 45.250 -22.567 -12.376 1.00 48.16 72 ASN A O 1
ATOM 579 N N . PHE A 1 73 ? 43.487 -23.231 -13.584 1.00 45.97 73 PHE A N 1
ATOM 580 C CA . PHE A 1 73 ? 43.302 -21.928 -14.237 1.00 45.97 73 PHE A CA 1
ATOM 581 C C . PHE A 1 73 ? 42.492 -20.940 -13.377 1.00 45.97 73 PHE A C 1
ATOM 583 O O . PHE A 1 73 ? 42.771 -19.738 -13.379 1.00 45.97 73 PHE A O 1
ATOM 590 N N . ILE A 1 74 ? 41.537 -21.430 -12.576 1.00 48.22 74 ILE A N 1
ATOM 591 C CA . ILE A 1 74 ? 40.751 -20.607 -11.643 1.00 48.22 74 ILE A CA 1
ATOM 592 C C . ILE A 1 74 ? 41.543 -20.287 -10.369 1.00 48.22 74 ILE A C 1
ATOM 594 O O . ILE A 1 74 ? 41.429 -19.172 -9.866 1.00 48.22 74 ILE A O 1
ATOM 598 N N . CYS A 1 75 ? 42.416 -21.175 -9.881 1.00 45.97 75 CYS A N 1
ATOM 599 C CA . CYS A 1 75 ? 43.241 -20.870 -8.706 1.00 45.97 75 CYS A CA 1
ATOM 600 C C . CYS A 1 75 ? 44.294 -19.783 -9.011 1.00 45.97 75 CYS A C 1
ATOM 602 O O . CYS A 1 75 ? 44.483 -18.861 -8.217 1.00 45.97 75 CYS A O 1
ATOM 604 N N . PHE A 1 76 ? 44.892 -19.794 -10.212 1.00 42.31 76 PHE A N 1
ATOM 605 C CA . PHE A 1 76 ? 45.872 -18.774 -10.605 1.00 42.31 76 PHE A CA 1
ATOM 606 C C . PHE A 1 76 ? 45.227 -17.409 -10.921 1.00 42.31 76 PHE A C 1
ATOM 608 O O . PHE A 1 76 ? 45.766 -16.365 -10.557 1.00 42.31 76 PHE A O 1
ATOM 615 N N . THR A 1 77 ? 44.032 -17.384 -11.525 1.00 46.56 77 THR A N 1
ATOM 616 C CA . THR A 1 77 ? 43.333 -16.125 -11.866 1.00 46.56 77 THR A CA 1
ATOM 617 C C . THR A 1 77 ? 42.515 -15.526 -10.719 1.00 46.56 77 THR A C 1
ATOM 619 O O . THR A 1 77 ? 42.287 -14.312 -10.717 1.00 46.56 77 THR A O 1
ATOM 622 N N . PHE A 1 78 ? 42.127 -16.322 -9.716 1.00 47.22 78 PHE A N 1
ATOM 623 C CA . PHE A 1 78 ? 41.483 -15.831 -8.494 1.00 47.22 78 PHE A CA 1
ATOM 624 C C . PHE A 1 78 ? 42.509 -15.265 -7.502 1.00 47.22 78 PHE A C 1
ATOM 626 O O . PHE A 1 78 ? 42.255 -14.216 -6.908 1.00 47.22 78 PHE A O 1
ATOM 633 N N . TRP A 1 79 ? 43.706 -15.861 -7.395 1.00 47.12 79 TRP A N 1
ATOM 634 C CA . TRP A 1 79 ? 44.749 -15.326 -6.513 1.00 47.12 79 TRP A CA 1
ATOM 635 C C . TRP A 1 79 ? 45.424 -14.070 -7.087 1.00 47.12 79 TRP A C 1
ATOM 637 O O . TRP A 1 79 ? 45.626 -13.102 -6.354 1.00 47.12 79 TRP A O 1
ATOM 647 N N . HIS A 1 80 ? 45.630 -13.991 -8.410 1.00 46.84 80 HIS A N 1
ATOM 648 C CA . HIS A 1 80 ? 46.079 -12.741 -9.038 1.00 46.84 80 HIS A CA 1
ATOM 649 C C . HIS A 1 80 ? 45.016 -11.627 -8.991 1.00 46.84 80 HIS A C 1
ATOM 651 O O . HIS A 1 80 ? 45.385 -10.467 -8.827 1.00 46.84 80 HIS A O 1
ATOM 657 N N . ASN A 1 81 ? 43.710 -11.931 -9.065 1.00 45.34 81 ASN A N 1
ATOM 658 C CA . ASN A 1 81 ? 42.670 -10.904 -8.895 1.00 45.34 81 ASN A CA 1
ATOM 659 C C . ASN A 1 81 ? 42.549 -10.417 -7.452 1.00 45.34 81 ASN A C 1
ATOM 661 O O . ASN A 1 81 ? 42.320 -9.231 -7.258 1.00 45.34 81 ASN A O 1
ATOM 665 N N . ILE A 1 82 ? 42.727 -11.271 -6.443 1.00 49.78 82 ILE A N 1
ATOM 666 C CA . ILE A 1 82 ? 42.717 -10.843 -5.034 1.00 49.78 82 ILE A CA 1
ATOM 667 C C . ILE A 1 82 ? 43.937 -9.974 -4.695 1.00 49.78 82 ILE A C 1
ATOM 669 O O . ILE A 1 82 ? 43.799 -8.993 -3.970 1.00 49.78 82 ILE A O 1
ATOM 673 N N . VAL A 1 83 ? 45.111 -10.255 -5.268 1.00 46.47 83 VAL A N 1
ATOM 674 C CA . VAL A 1 83 ? 46.319 -9.449 -5.011 1.00 46.47 83 VAL A CA 1
ATOM 675 C C . VAL A 1 83 ? 46.345 -8.146 -5.833 1.00 46.47 83 VAL A C 1
ATOM 677 O O . VAL A 1 83 ? 46.786 -7.120 -5.318 1.00 46.47 83 VAL A O 1
ATOM 680 N N . LEU A 1 84 ? 45.791 -8.109 -7.056 1.00 46.56 84 LEU A N 1
ATOM 681 C CA . LEU A 1 84 ? 45.667 -6.862 -7.839 1.00 46.56 84 LEU A CA 1
ATOM 682 C C . LEU A 1 84 ? 44.482 -5.969 -7.429 1.00 46.56 84 LEU A C 1
ATOM 684 O O . LEU A 1 84 ? 44.523 -4.767 -7.685 1.00 46.56 84 LEU A O 1
ATOM 688 N N . THR A 1 85 ? 43.452 -6.500 -6.761 1.00 45.97 85 THR A N 1
ATOM 689 C CA . THR A 1 85 ? 42.338 -5.686 -6.227 1.00 45.97 85 THR A CA 1
ATOM 690 C C . THR A 1 85 ? 42.630 -5.068 -4.857 1.00 45.97 85 THR A C 1
A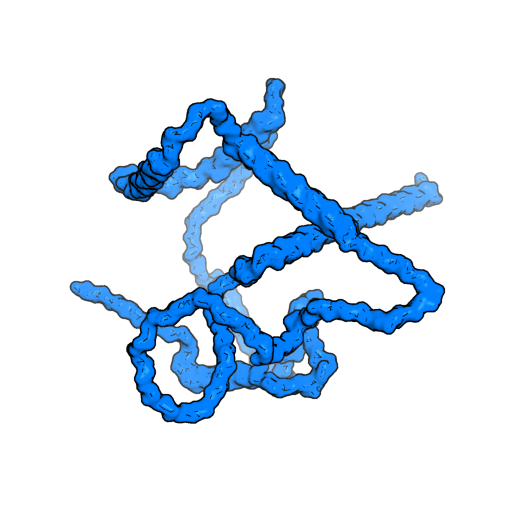TOM 692 O O . THR A 1 85 ? 41.927 -4.144 -4.457 1.00 45.97 85 THR A O 1
ATOM 695 N N . PHE A 1 86 ? 43.706 -5.483 -4.178 1.00 41.91 86 PHE A N 1
ATOM 696 C CA . PHE A 1 86 ? 44.169 -4.854 -2.934 1.00 41.91 86 PHE A CA 1
ATOM 697 C C . PHE A 1 86 ? 45.191 -3.721 -3.133 1.00 41.91 86 PHE A C 1
ATOM 699 O O . PHE A 1 86 ? 45.566 -3.076 -2.157 1.00 41.91 86 PHE A O 1
ATOM 706 N N . ASN A 1 87 ? 45.619 -3.425 -4.372 1.00 47.00 87 ASN A N 1
ATOM 707 C CA . ASN A 1 87 ? 46.643 -2.404 -4.639 1.00 47.00 87 ASN A CA 1
ATOM 708 C C . ASN A 1 87 ? 46.328 -1.464 -5.822 1.00 47.00 87 ASN A C 1
ATOM 710 O O . ASN A 1 87 ? 47.225 -1.018 -6.534 1.00 47.00 87 ASN A O 1
ATOM 714 N N . ILE A 1 88 ? 45.048 -1.126 -6.035 1.00 43.59 88 ILE A N 1
ATOM 715 C CA . ILE A 1 88 ? 44.655 0.022 -6.868 1.00 43.59 88 ILE A CA 1
ATOM 716 C C . ILE A 1 88 ? 43.640 0.875 -6.104 1.00 43.59 88 ILE A C 1
ATOM 718 O O . ILE A 1 88 ? 42.432 0.673 -6.166 1.00 43.59 88 ILE A O 1
ATOM 722 N N . LYS A 1 89 ? 44.196 1.840 -5.366 1.00 41.62 89 LYS A N 1
ATOM 723 C CA . LYS A 1 89 ? 43.736 3.232 -5.266 1.00 41.62 89 LYS A CA 1
ATOM 724 C C . LYS A 1 89 ? 42.234 3.457 -5.466 1.00 41.62 89 LYS A C 1
ATOM 726 O O . LYS A 1 89 ? 41.748 3.803 -6.541 1.00 41.62 89 LYS A O 1
ATOM 731 N N . TYR A 1 90 ? 41.553 3.403 -4.331 1.00 42.91 90 TYR A N 1
ATOM 732 C CA . TYR A 1 90 ? 40.730 4.504 -3.847 1.00 42.91 90 TYR A CA 1
ATOM 733 C C . TYR A 1 90 ? 41.115 5.862 -4.472 1.00 42.91 90 TYR A C 1
ATOM 735 O O . TYR A 1 90 ? 42.129 6.452 -4.124 1.00 42.91 90 TYR A O 1
ATOM 743 N N . ASN A 1 91 ? 40.265 6.363 -5.366 1.00 43.09 91 ASN A N 1
ATOM 744 C CA . ASN A 1 91 ? 39.916 7.784 -5.427 1.00 43.09 91 ASN A CA 1
ATOM 745 C C . ASN A 1 91 ? 38.464 7.901 -4.946 1.00 43.09 91 ASN A C 1
ATOM 747 O O . ASN A 1 91 ? 37.563 8.286 -5.688 1.00 43.09 91 ASN A O 1
ATOM 751 N N . PHE A 1 92 ? 38.228 7.452 -3.715 1.00 45.25 92 PHE A N 1
ATOM 752 C CA . PHE A 1 92 ? 37.049 7.839 -2.959 1.00 45.25 92 PHE A CA 1
ATOM 753 C C . PHE A 1 92 ? 37.513 9.035 -2.142 1.00 45.25 92 PHE A C 1
ATOM 755 O O . PHE A 1 92 ? 38.431 8.899 -1.345 1.00 45.25 92 PHE A O 1
ATOM 762 N N . THR A 1 93 ? 36.971 10.206 -2.444 1.00 40.66 93 THR A N 1
ATOM 763 C CA . THR A 1 93 ? 37.247 11.459 -1.745 1.00 40.66 93 THR A CA 1
ATOM 764 C C . THR A 1 93 ? 37.206 11.240 -0.235 1.00 40.66 93 THR A C 1
ATOM 766 O O . THR A 1 93 ? 36.140 10.970 0.326 1.00 40.66 93 THR A O 1
ATOM 769 N N . ASP A 1 94 ? 38.373 11.339 0.396 1.00 44.16 94 ASP A N 1
ATOM 770 C CA . ASP A 1 94 ? 38.532 11.451 1.839 1.00 44.16 94 ASP A CA 1
ATOM 771 C C . ASP A 1 94 ? 38.006 12.823 2.273 1.00 44.16 94 ASP A C 1
ATOM 773 O O . ASP A 1 94 ? 38.754 13.774 2.480 1.00 44.16 94 ASP A O 1
ATOM 777 N N . GLU A 1 95 ? 36.688 12.929 2.419 1.00 53.88 95 GLU A N 1
ATOM 778 C CA . GLU A 1 95 ? 36.156 13.791 3.468 1.00 53.88 95 GLU A CA 1
ATOM 779 C C . GLU A 1 95 ? 36.625 13.174 4.792 1.00 53.88 95 GLU A C 1
ATOM 781 O O . GLU A 1 95 ? 36.333 11.992 5.037 1.00 53.88 95 GLU A O 1
ATOM 786 N N . PRO A 1 96 ? 37.374 13.900 5.643 1.00 53.38 96 PRO A N 1
ATOM 787 C CA . PRO A 1 96 ? 37.847 13.349 6.898 1.00 53.38 96 PRO A CA 1
ATOM 788 C C . PRO A 1 96 ? 36.627 12.878 7.684 1.00 53.38 96 PRO A C 1
ATOM 790 O O . PRO A 1 96 ? 35.774 13.676 8.086 1.00 53.38 96 PRO A O 1
ATOM 793 N N . LYS A 1 97 ? 36.519 11.560 7.903 1.00 52.53 97 LYS A N 1
ATOM 794 C CA . LYS A 1 97 ? 35.568 11.013 8.868 1.00 52.53 97 LYS A CA 1
ATOM 795 C C . LYS A 1 97 ? 35.885 11.686 10.191 1.00 52.53 97 LYS A C 1
ATOM 797 O O . LYS A 1 97 ? 36.881 11.357 10.834 1.00 52.53 97 LYS A O 1
ATOM 802 N N . LYS A 1 98 ? 35.045 12.663 10.547 1.00 52.31 98 LYS A N 1
ATOM 803 C CA . LYS A 1 98 ? 35.137 13.404 11.800 1.00 52.31 98 LYS A CA 1
ATOM 804 C C . LYS A 1 98 ? 35.321 12.368 12.911 1.00 52.31 98 LYS A C 1
ATOM 806 O O . LYS A 1 98 ? 34.585 11.372 12.905 1.00 52.31 98 LYS A O 1
ATOM 811 N N . PRO A 1 99 ? 36.294 12.554 13.820 1.00 47.38 99 PRO A N 1
ATOM 812 C CA . PRO A 1 99 ? 36.451 11.651 14.946 1.00 47.38 99 PRO A CA 1
ATOM 813 C C . PRO A 1 99 ? 35.081 11.511 15.599 1.00 47.38 99 PRO A C 1
ATOM 815 O O . PRO A 1 99 ? 34.386 12.510 15.806 1.00 47.38 99 PRO A O 1
ATOM 818 N N . HIS A 1 100 ? 34.652 10.276 15.856 1.00 46.22 100 HIS A N 1
ATOM 819 C CA . HIS A 1 100 ? 33.457 10.040 16.646 1.00 46.22 100 HIS A CA 1
ATOM 820 C C . HIS A 1 100 ? 33.786 10.538 18.051 1.00 46.22 100 HIS A C 1
ATOM 822 O O . HIS A 1 100 ? 34.282 9.797 18.897 1.00 46.22 100 HIS A O 1
ATOM 828 N N . VAL A 1 101 ? 33.576 11.835 18.274 1.00 51.66 101 VAL A N 1
ATOM 829 C CA . VAL A 1 101 ? 33.645 12.444 19.587 1.00 51.66 101 VAL A CA 1
ATOM 830 C C . VAL A 1 101 ? 32.617 11.659 20.386 1.00 51.66 101 VAL A C 1
ATOM 832 O O . VAL A 1 101 ? 31.419 11.717 20.098 1.00 51.66 101 VAL A O 1
ATOM 835 N N . LYS A 1 102 ? 33.073 10.868 21.362 1.00 49.81 102 LYS A N 1
ATOM 836 C CA . LYS A 1 102 ? 32.241 10.428 22.486 1.00 49.81 102 LYS A CA 1
ATOM 837 C C . LYS A 1 102 ? 31.948 11.675 23.322 1.00 49.81 102 LYS A C 1
ATOM 839 O O . LYS A 1 102 ? 32.399 11.825 24.448 1.00 49.81 102 LYS A O 1
ATOM 844 N N . GLY A 1 103 ? 31.273 12.631 22.695 1.00 46.84 103 GLY A N 1
ATOM 845 C CA . GLY A 1 103 ? 30.799 13.844 23.305 1.00 46.84 103 GLY A CA 1
ATOM 846 C C . GLY A 1 103 ? 29.557 13.439 24.053 1.00 46.84 103 GLY A C 1
ATOM 847 O O . GLY A 1 103 ? 28.554 13.069 23.452 1.00 46.84 103 GLY A O 1
ATOM 848 N N . SER A 1 104 ? 29.651 13.484 25.371 1.00 53.66 104 SER A N 1
ATOM 849 C CA . SER A 1 104 ? 28.533 13.480 26.302 1.00 53.66 104 SER A CA 1
ATOM 850 C C . SER A 1 104 ? 27.621 14.708 26.076 1.00 53.66 104 SER A C 1
ATOM 852 O O . SER A 1 104 ? 27.321 15.449 27.011 1.00 53.66 104 SER A O 1
ATOM 854 N N . SER A 1 105 ? 27.167 14.979 24.850 1.00 63.06 105 SER A N 1
ATOM 855 C CA . SER A 1 105 ? 26.056 15.897 24.631 1.00 63.06 105 SER A CA 1
ATOM 856 C C . SER A 1 105 ? 24.786 15.099 24.889 1.00 63.06 105 SER A C 1
ATOM 858 O O . SER A 1 105 ? 24.295 14.331 24.062 1.00 63.06 105 SER A O 1
ATOM 860 N N . LYS A 1 106 ? 24.286 15.212 26.120 1.00 71.25 106 LYS A N 1
ATOM 861 C CA . LYS A 1 106 ? 22.970 14.694 26.497 1.00 71.25 106 LYS A CA 1
ATOM 862 C C . LYS A 1 106 ? 21.979 15.189 25.442 1.00 71.25 106 LYS A C 1
ATOM 864 O O . LYS A 1 106 ? 21.879 16.394 25.230 1.00 71.25 106 LYS A O 1
ATOM 869 N N . ASN A 1 107 ? 21.297 14.271 24.755 1.00 76.06 107 ASN A N 1
ATOM 870 C CA . ASN A 1 107 ? 20.280 14.624 23.767 1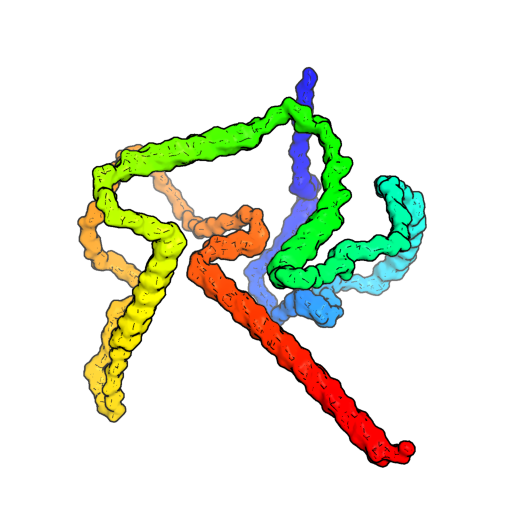.00 76.06 107 ASN A CA 1
ATOM 871 C C . ASN A 1 107 ? 19.305 15.618 24.432 1.00 76.06 107 ASN A C 1
ATOM 873 O O . ASN A 1 107 ? 18.698 15.243 25.439 1.00 76.06 107 ASN A O 1
ATOM 877 N N . PRO A 1 108 ? 19.143 16.857 23.935 1.00 77.06 108 PRO A N 1
ATOM 878 C CA . PRO A 1 108 ? 18.340 17.876 24.612 1.00 77.06 108 PRO A CA 1
ATOM 879 C C . PRO A 1 108 ? 16.862 17.482 24.706 1.00 77.06 108 PRO A C 1
ATOM 881 O O . PRO A 1 108 ? 16.139 17.994 25.550 1.00 77.06 108 PRO A O 1
ATOM 884 N N . VAL A 1 109 ? 16.408 16.517 23.899 1.00 82.31 109 VAL A N 1
ATOM 885 C CA . VAL A 1 109 ? 15.064 15.936 24.012 1.00 82.31 109 VAL A CA 1
ATOM 886 C C . VAL A 1 109 ? 14.933 15.055 25.262 1.00 82.31 109 VAL A C 1
ATOM 888 O O . VAL A 1 109 ? 13.860 14.983 25.851 1.00 82.31 109 VAL A O 1
ATOM 891 N N . SER A 1 110 ? 16.020 14.410 25.698 1.00 82.12 110 SER A N 1
ATOM 892 C CA . SER A 1 110 ? 16.032 13.505 26.860 1.00 82.12 110 SER A CA 1
ATOM 893 C C . SER A 1 110 ? 15.988 14.228 28.210 1.00 82.12 110 SER A C 1
ATOM 895 O O . SER A 1 110 ? 15.571 13.634 29.200 1.00 82.12 110 SER A O 1
ATOM 897 N N . SER A 1 111 ? 16.362 15.511 28.255 1.00 84.88 111 SER A N 1
ATOM 898 C CA . SER A 1 111 ? 16.278 16.349 29.458 1.00 84.88 111 SER A CA 1
ATOM 899 C C . SER A 1 111 ? 14.951 17.104 29.589 1.00 84.88 111 SER A C 1
ATOM 901 O O . SER A 1 111 ? 14.716 17.744 30.614 1.00 84.88 111 SER A O 1
ATOM 903 N N . LEU A 1 112 ? 14.062 17.040 28.589 1.00 91.00 112 LEU A N 1
ATOM 904 C CA . LEU A 1 112 ? 12.770 17.720 28.646 1.00 91.00 112 LEU A CA 1
ATOM 905 C C . LEU A 1 112 ? 11.818 16.997 29.602 1.00 91.00 112 LEU A C 1
ATOM 907 O O . LEU A 1 112 ? 11.217 15.979 29.266 1.00 91.00 112 LEU A O 1
ATOM 911 N N . GLN A 1 113 ? 11.623 17.582 30.779 1.00 94.00 113 GLN A N 1
ATOM 912 C CA . GLN A 1 113 ? 10.557 17.202 31.701 1.00 94.00 113 GLN A CA 1
ATOM 913 C C . GLN A 1 113 ? 9.297 18.045 31.459 1.00 94.00 113 GLN A C 1
ATOM 915 O O . GLN A 1 113 ? 9.345 19.131 30.869 1.00 94.00 113 GLN A O 1
ATOM 920 N N . ARG A 1 114 ? 8.143 17.522 31.883 1.00 95.81 114 ARG A N 1
ATOM 921 C CA . ARG A 1 114 ? 6.869 18.249 31.842 1.00 95.81 114 ARG A CA 1
ATOM 922 C C . ARG A 1 114 ? 6.876 19.312 32.939 1.00 95.81 114 ARG A C 1
ATOM 924 O O . ARG A 1 114 ? 7.104 18.981 34.097 1.00 95.81 114 ARG A O 1
ATOM 931 N N . LEU A 1 115 ? 6.610 20.567 32.579 1.00 94.69 115 LEU A N 1
ATOM 932 C CA . LEU A 1 115 ? 6.542 21.651 33.560 1.00 94.69 115 LEU A CA 1
ATOM 933 C C . LEU A 1 115 ? 5.245 21.548 34.388 1.00 94.69 115 LEU A C 1
ATOM 935 O O . LEU A 1 115 ? 4.225 21.076 33.863 1.00 94.69 115 LEU A O 1
ATOM 939 N N . PRO A 1 116 ? 5.241 21.990 35.660 1.00 95.19 116 PRO A N 1
ATOM 940 C CA . PRO A 1 116 ? 4.016 22.047 36.453 1.00 95.19 116 PRO A CA 1
ATOM 941 C C . PRO A 1 116 ? 2.998 22.978 35.773 1.00 95.19 116 PRO A C 1
ATOM 943 O O . PRO A 1 116 ? 3.332 24.085 35.363 1.00 95.19 116 PRO A O 1
ATOM 946 N N . GLY A 1 117 ? 1.762 22.503 35.595 1.00 95.25 117 GLY A N 1
ATOM 947 C CA . GLY A 1 117 ? 0.690 23.246 34.910 1.00 95.25 117 GLY A CA 1
ATOM 948 C C . GLY A 1 117 ? 0.680 23.130 33.379 1.00 95.25 117 GLY A C 1
ATOM 949 O O . GLY A 1 117 ? -0.254 23.590 32.726 1.00 95.25 117 GLY A O 1
ATOM 950 N N . GLU A 1 118 ? 1.664 22.462 32.774 1.00 95.56 118 GLU A N 1
ATOM 951 C CA . GLU A 1 118 ? 1.704 22.279 31.327 1.00 95.56 118 GLU A CA 1
ATOM 952 C C . GLU A 1 118 ? 0.727 21.186 30.858 1.00 95.56 118 GLU A C 1
ATOM 954 O O . GLU A 1 118 ? 0.701 20.069 31.389 1.00 95.56 118 GLU A O 1
ATOM 959 N N . SER A 1 119 ? -0.055 21.463 29.810 1.00 97.00 119 SER A N 1
ATOM 960 C CA . SER A 1 119 ? -0.889 20.445 29.161 1.00 97.00 119 SER A CA 1
ATOM 961 C C . SER A 1 119 ? -0.028 19.386 28.451 1.00 97.00 119 SER A C 1
ATOM 963 O O . SER A 1 119 ? 1.046 19.682 27.927 1.00 97.00 119 SER A O 1
ATOM 965 N N . GLY A 1 120 ? -0.506 18.141 28.345 1.00 95.88 120 GLY A N 1
ATOM 966 C CA . GLY A 1 120 ? 0.228 17.100 27.604 1.00 95.88 120 GLY A CA 1
ATOM 967 C C . GLY A 1 120 ? 0.510 17.484 26.140 1.00 95.88 120 GLY A C 1
ATOM 968 O O . GLY A 1 120 ? 1.536 17.110 25.573 1.00 95.88 120 GLY A O 1
ATOM 969 N N . ARG A 1 121 ? -0.363 18.305 25.541 1.00 95.50 121 ARG A N 1
ATOM 970 C CA . ARG A 1 121 ? -0.210 18.798 24.168 1.00 95.50 121 ARG A CA 1
ATOM 971 C C . ARG A 1 121 ? 0.942 19.793 24.034 1.00 95.50 121 ARG A C 1
ATOM 973 O O . ARG A 1 121 ? 1.743 19.639 23.116 1.00 95.50 121 ARG A O 1
ATOM 980 N N . SER A 1 122 ? 1.050 20.778 24.921 1.00 94.88 122 SER A N 1
ATOM 981 C CA . SER A 1 122 ? 2.155 21.751 24.902 1.00 94.88 122 SER A CA 1
ATOM 982 C C . SER A 1 122 ? 3.508 21.069 25.120 1.00 94.88 122 SER A C 1
ATOM 984 O O . SER A 1 122 ? 4.440 21.339 24.363 1.00 94.88 122 SER A O 1
ATOM 986 N N . PHE A 1 123 ? 3.566 20.062 26.001 1.00 97.38 123 PHE A N 1
ATOM 987 C CA . PHE A 1 123 ? 4.779 19.264 26.206 1.00 97.38 123 PHE A CA 1
ATOM 988 C C . PHE A 1 123 ? 5.206 18.536 24.924 1.00 97.38 123 PHE A C 1
ATOM 990 O O . PHE A 1 123 ? 6.360 18.610 24.503 1.00 97.38 123 PHE A O 1
ATOM 997 N N . SER A 1 124 ? 4.250 17.898 24.238 1.00 95.75 124 SER A N 1
ATOM 998 C CA . SER A 1 124 ? 4.520 17.213 22.968 1.00 95.75 124 SER A CA 1
ATOM 999 C C . SER A 1 124 ? 4.980 18.162 21.853 1.00 95.75 124 SER A C 1
ATOM 1001 O O . SER A 1 124 ? 5.826 17.794 21.039 1.00 95.75 124 SER A O 1
ATOM 1003 N N . LEU A 1 125 ? 4.462 19.396 21.812 1.00 95.75 125 LEU A N 1
ATOM 1004 C CA . LEU A 1 125 ? 4.899 20.405 20.846 1.00 95.75 125 LEU A CA 1
ATOM 1005 C C . LEU A 1 125 ? 6.344 20.829 21.106 1.00 95.75 125 LEU A C 1
ATOM 1007 O O . LEU A 1 125 ? 7.104 20.955 20.150 1.00 95.75 125 LEU A O 1
ATOM 1011 N N . ARG A 1 126 ? 6.730 20.960 22.378 1.00 94.69 126 ARG A N 1
ATOM 1012 C CA . ARG A 1 126 ? 8.089 21.319 22.793 1.00 94.69 126 ARG A CA 1
ATOM 1013 C C . ARG A 1 126 ? 9.108 20.212 22.496 1.00 94.69 126 ARG A C 1
ATOM 1015 O O . ARG A 1 126 ? 10.218 20.491 22.054 1.00 94.69 126 ARG A O 1
ATOM 1022 N N . ILE A 1 127 ? 8.709 18.946 22.648 1.00 95.75 127 ILE A N 1
ATOM 1023 C CA . ILE A 1 127 ? 9.507 17.797 22.189 1.00 95.75 127 ILE A CA 1
ATOM 1024 C C . ILE A 1 127 ? 9.703 17.858 20.671 1.00 95.75 127 ILE A C 1
ATOM 1026 O O . ILE A 1 127 ? 10.820 17.750 20.175 1.00 95.75 127 ILE A O 1
ATOM 1030 N N . ASN A 1 128 ? 8.621 18.058 19.917 1.00 93.75 128 ASN A N 1
ATOM 1031 C CA . ASN A 1 128 ? 8.686 18.072 18.458 1.00 93.75 128 ASN A CA 1
ATOM 1032 C C . ASN A 1 128 ? 9.482 19.262 17.910 1.00 93.75 128 ASN A C 1
ATOM 1034 O O . ASN A 1 128 ? 10.138 19.113 16.881 1.00 93.75 128 ASN A O 1
ATOM 1038 N N . SER A 1 129 ? 9.443 20.426 18.566 1.00 90.56 129 SER A N 1
ATOM 1039 C CA . SER A 1 129 ? 10.294 21.559 18.197 1.00 90.56 129 SER A CA 1
ATOM 1040 C C . SER A 1 129 ? 11.767 21.252 18.456 1.00 90.56 129 SER A C 1
ATOM 1042 O O . SER A 1 129 ? 12.573 21.467 17.559 1.00 90.56 129 SER A O 1
ATOM 1044 N N . ALA A 1 130 ? 12.107 20.663 19.608 1.00 88.75 130 ALA A N 1
ATOM 1045 C CA . ALA A 1 130 ? 13.482 20.273 19.931 1.00 88.75 130 ALA A CA 1
ATOM 1046 C C . ALA A 1 130 ? 14.039 19.192 18.984 1.00 88.75 130 ALA A C 1
ATOM 1048 O O . ALA A 1 130 ? 15.210 19.210 18.626 1.00 88.75 130 ALA A O 1
ATOM 1049 N N . ILE A 1 131 ? 13.198 18.261 18.522 1.00 88.38 131 ILE A N 1
ATOM 1050 C CA . ILE A 1 131 ? 13.593 17.283 17.495 1.00 88.38 131 ILE A CA 1
ATOM 1051 C C . ILE A 1 131 ? 13.861 17.976 16.152 1.00 88.38 131 ILE A C 1
ATOM 1053 O O . ILE A 1 131 ? 14.767 17.581 15.424 1.00 88.38 131 ILE A O 1
ATOM 1057 N N . ARG A 1 132 ? 13.068 18.993 15.793 1.00 86.88 132 ARG A N 1
ATOM 1058 C CA . ARG A 1 132 ? 13.253 19.722 14.530 1.00 86.88 132 ARG A CA 1
ATOM 1059 C C . ARG A 1 132 ? 14.531 20.543 14.526 1.00 86.88 132 ARG A C 1
ATOM 1061 O O . ARG A 1 132 ? 15.216 20.501 13.518 1.00 86.88 132 ARG A O 1
ATOM 1068 N N . THR A 1 133 ? 14.864 21.227 15.618 1.00 83.19 133 THR A N 1
ATOM 1069 C CA . THR A 1 133 ? 16.133 21.965 15.719 1.00 83.19 133 THR A CA 1
ATOM 1070 C C . THR A 1 133 ? 17.311 21.006 15.553 1.00 83.19 133 THR A C 1
ATOM 1072 O O . THR A 1 133 ? 18.073 21.147 14.608 1.00 83.19 133 THR A O 1
ATOM 1075 N N . LEU A 1 134 ? 17.331 19.896 16.304 1.00 82.75 134 LEU A N 1
ATOM 1076 C CA . LEU A 1 134 ? 18.375 18.867 16.184 1.00 82.75 134 LEU A CA 1
ATOM 1077 C C . LEU A 1 134 ? 18.562 18.301 14.769 1.00 82.75 134 LEU A C 1
ATOM 1079 O O . LEU A 1 134 ? 19.667 17.906 14.402 1.00 82.75 134 LEU A O 1
ATOM 1083 N N . ASN A 1 135 ? 17.480 18.203 13.997 1.00 81.94 135 ASN A N 1
ATOM 1084 C CA . ASN A 1 135 ? 17.529 17.669 12.640 1.00 81.94 135 ASN A CA 1
ATOM 1085 C C . ASN A 1 135 ? 17.863 18.734 11.583 1.00 81.94 135 ASN A C 1
ATOM 1087 O O . ASN A 1 135 ? 18.314 18.362 10.503 1.00 81.94 135 ASN A O 1
ATOM 1091 N N . ASN A 1 136 ? 17.632 20.017 11.877 1.00 69.31 136 ASN A N 1
ATOM 1092 C CA . ASN A 1 136 ? 17.787 21.125 10.931 1.00 69.31 136 ASN A CA 1
ATOM 1093 C C . ASN A 1 136 ? 19.093 21.916 11.128 1.00 69.31 136 ASN A C 1
ATOM 1095 O O . ASN A 1 136 ? 19.536 22.556 10.182 1.00 69.31 136 ASN A O 1
ATOM 1099 N N . ASP A 1 137 ? 19.769 21.805 12.278 1.00 62.62 137 ASP A N 1
ATOM 1100 C CA . ASP A 1 137 ? 21.048 22.492 12.570 1.00 62.62 137 ASP A CA 1
ATOM 1101 C C . ASP A 1 137 ? 22.216 22.064 11.647 1.00 62.62 137 ASP A C 1
ATOM 1103 O O . ASP A 1 137 ? 23.352 22.490 11.821 1.00 62.62 137 ASP A O 1
ATOM 1107 N N . ARG A 1 138 ? 21.974 21.171 10.680 1.00 55.09 138 ARG A N 1
ATOM 1108 C CA . ARG A 1 138 ? 22.987 20.632 9.765 1.00 55.09 138 ARG A CA 1
ATOM 1109 C C . ARG A 1 138 ? 22.781 20.995 8.298 1.00 55.09 138 ARG A C 1
ATOM 1111 O O . ARG A 1 138 ? 23.583 20.558 7.484 1.00 55.09 138 ARG A O 1
ATOM 1118 N N . THR A 1 139 ? 21.709 21.704 7.944 1.00 55.62 139 THR A N 1
ATOM 1119 C CA . THR A 1 139 ? 21.355 21.935 6.530 1.00 55.62 139 THR A CA 1
ATOM 1120 C C . THR A 1 139 ? 21.414 23.387 6.079 1.00 55.62 139 THR A C 1
ATOM 1122 O O . THR A 1 139 ? 21.379 23.610 4.872 1.00 55.62 139 THR A O 1
ATOM 1125 N N . ASP A 1 140 ? 21.528 24.348 6.998 1.00 55.84 140 ASP A N 1
ATOM 1126 C CA . ASP A 1 140 ? 21.471 25.773 6.642 1.00 55.84 140 ASP A CA 1
ATOM 1127 C C . ASP A 1 140 ? 22.859 26.404 6.404 1.00 55.84 140 ASP A C 1
ATOM 1129 O O . ASP A 1 140 ? 22.946 27.381 5.667 1.00 55.84 140 ASP A O 1
ATOM 1133 N N . ASP A 1 141 ? 23.950 25.807 6.905 1.00 58.69 141 ASP A N 1
ATOM 1134 C CA . ASP A 1 141 ? 25.321 26.320 6.694 1.00 58.69 141 ASP A CA 1
ATOM 1135 C C . ASP A 1 141 ? 25.975 25.843 5.375 1.00 58.69 141 ASP A C 1
ATOM 1137 O O . ASP A 1 141 ? 26.962 26.422 4.928 1.00 58.69 141 ASP A O 1
ATOM 1141 N N . ASP A 1 142 ? 25.428 24.804 4.726 1.00 58.66 142 ASP A N 1
ATOM 1142 C CA . ASP A 1 142 ? 25.968 24.222 3.477 1.00 58.66 142 ASP A CA 1
ATOM 1143 C C . ASP A 1 142 ? 25.340 24.822 2.201 1.00 58.66 142 ASP A C 1
ATOM 1145 O O . ASP A 1 142 ? 25.668 24.406 1.084 1.00 58.66 142 ASP A O 1
ATOM 1149 N N . TYR A 1 143 ? 24.427 25.790 2.335 1.00 54.06 143 TYR A N 1
ATOM 1150 C CA . TYR A 1 143 ? 23.920 26.544 1.191 1.00 54.06 143 TYR A CA 1
ATOM 1151 C C . TYR A 1 143 ? 24.668 27.875 1.084 1.00 54.06 143 TYR A C 1
ATOM 1153 O O . TYR A 1 143 ? 24.446 28.755 1.915 1.00 54.06 143 TYR A O 1
ATOM 1161 N N . PRO A 1 144 ? 25.536 28.063 0.071 1.00 55.56 144 PRO A N 1
ATOM 1162 C CA . PRO A 1 144 ? 26.170 29.353 -0.151 1.00 55.56 144 PRO A CA 1
ATOM 1163 C C . PRO A 1 144 ? 25.085 30.415 -0.355 1.00 55.56 144 PRO A C 1
ATOM 1165 O O . PRO A 1 144 ? 24.248 30.307 -1.256 1.00 55.56 144 PRO A O 1
ATOM 1168 N N . LEU A 1 145 ? 25.108 31.430 0.508 1.00 57.16 145 LEU A N 1
ATOM 1169 C CA . LEU A 1 145 ? 24.259 32.625 0.507 1.00 57.16 145 LEU A CA 1
ATOM 1170 C C . LEU A 1 145 ? 24.577 33.565 -0.679 1.00 57.16 145 LEU A C 1
ATOM 1172 O O . LEU A 1 145 ? 24.561 34.778 -0.531 1.00 57.16 145 LEU A O 1
ATOM 1176 N N . ASP A 1 146 ? 24.833 33.012 -1.866 1.00 50.75 146 ASP A N 1
ATOM 1177 C CA . ASP A 1 146 ? 25.128 33.756 -3.102 1.00 50.75 146 ASP A CA 1
ATOM 1178 C C . ASP A 1 146 ? 23.922 33.780 -4.066 1.00 50.75 146 ASP A C 1
ATOM 1180 O O . ASP A 1 146 ? 24.069 33.905 -5.279 1.00 50.75 146 ASP A O 1
ATOM 1184 N N . MET A 1 147 ? 22.697 33.641 -3.549 1.00 51.69 147 MET A N 1
ATOM 1185 C CA . MET A 1 147 ? 21.463 33.876 -4.323 1.00 51.69 147 MET A CA 1
ATOM 1186 C C . MET A 1 147 ? 20.551 34.926 -3.678 1.00 51.69 147 MET A C 1
ATOM 1188 O O . MET A 1 147 ? 19.333 34.908 -3.870 1.00 51.69 147 MET A O 1
ATOM 1192 N N . GLN A 1 148 ? 21.130 35.859 -2.923 1.00 54.88 148 GLN A N 1
ATOM 1193 C CA . GLN A 1 148 ? 20.502 37.160 -2.744 1.00 54.88 148 GLN A CA 1
ATOM 1194 C C . GLN A 1 148 ? 20.634 37.905 -4.088 1.00 54.88 148 GLN A C 1
ATOM 1196 O O . GLN A 1 148 ? 21.743 38.127 -4.555 1.00 54.88 148 GLN A O 1
ATOM 1201 N N . ASP A 1 149 ? 19.494 38.236 -4.701 1.00 52.53 149 ASP A N 1
ATOM 1202 C CA . ASP A 1 149 ? 19.301 39.295 -5.717 1.00 52.53 149 ASP A CA 1
ATOM 1203 C C . ASP A 1 149 ? 18.998 38.916 -7.176 1.00 52.53 149 ASP A C 1
ATOM 1205 O O . ASP A 1 149 ? 18.644 39.805 -7.948 1.00 52.53 149 ASP A O 1
ATOM 1209 N N . ASP A 1 150 ? 18.920 37.636 -7.549 1.00 52.81 150 ASP A N 1
ATOM 1210 C CA . ASP A 1 150 ? 18.346 37.257 -8.852 1.00 52.81 150 ASP A CA 1
ATOM 1211 C C . ASP A 1 150 ? 16.920 36.717 -8.714 1.00 52.81 150 ASP A C 1
ATOM 1213 O O . ASP A 1 150 ? 16.644 35.523 -8.782 1.00 52.81 150 ASP A O 1
ATOM 1217 N N . GLN A 1 151 ? 16.004 37.676 -8.563 1.00 54.34 151 GLN A N 1
ATOM 1218 C CA . GLN A 1 151 ? 14.627 37.642 -9.059 1.00 54.34 151 GLN A CA 1
ATOM 1219 C C . GLN A 1 151 ? 13.792 36.413 -8.657 1.00 54.34 151 GLN A C 1
ATOM 1221 O O . GLN A 1 151 ? 13.858 35.317 -9.216 1.00 54.34 151 GLN A O 1
ATOM 1226 N N . ASP A 1 152 ? 12.834 36.674 -7.776 1.00 60.00 152 ASP A N 1
ATOM 1227 C CA . ASP A 1 152 ? 11.762 35.784 -7.340 1.00 60.00 152 ASP A CA 1
ATOM 1228 C C . ASP A 1 152 ? 10.719 35.524 -8.465 1.00 60.00 152 ASP A C 1
ATOM 1230 O O . ASP A 1 152 ? 9.504 35.635 -8.289 1.00 60.00 152 ASP A O 1
ATOM 1234 N N . ILE A 1 153 ? 11.177 35.188 -9.680 1.00 59.59 153 ILE A N 1
ATOM 1235 C CA . ILE A 1 153 ? 10.384 35.014 -10.917 1.00 59.59 153 ILE A CA 1
ATOM 1236 C C . ILE A 1 153 ? 9.282 33.969 -10.709 1.00 59.59 153 ILE A C 1
ATOM 1238 O O . ILE A 1 153 ? 8.187 34.035 -11.271 1.00 59.59 153 ILE A O 1
ATOM 1242 N N . LYS A 1 154 ? 9.558 32.967 -9.872 1.00 56.62 154 LYS A N 1
ATOM 1243 C CA . LYS A 1 154 ? 8.622 31.876 -9.602 1.00 56.62 154 LYS A CA 1
ATOM 1244 C C . LYS A 1 154 ? 7.572 32.259 -8.557 1.00 56.62 154 LYS A C 1
ATOM 1246 O O . LYS A 1 154 ? 6.433 31.793 -8.659 1.00 56.62 154 LYS A O 1
ATOM 1251 N N . GLY A 1 155 ? 7.938 33.100 -7.586 1.00 67.25 155 GLY A N 1
ATOM 1252 C CA . GLY A 1 155 ? 7.037 33.642 -6.570 1.00 67.25 155 GLY A CA 1
ATOM 1253 C C . GLY A 1 155 ? 6.044 34.638 -7.168 1.00 67.25 155 GLY A C 1
ATOM 1254 O O . GLY A 1 155 ? 4.833 34.499 -6.974 1.00 67.25 155 GLY A O 1
ATOM 1255 N N . THR A 1 156 ? 6.535 35.557 -8.000 1.00 70.44 156 THR A N 1
ATOM 1256 C CA . THR A 1 156 ? 5.721 36.563 -8.702 1.00 70.44 156 THR A CA 1
ATOM 1257 C C . THR A 1 156 ? 4.740 35.926 -9.691 1.00 70.44 156 THR A C 1
ATOM 1259 O O . THR A 1 156 ? 3.543 36.214 -9.640 1.00 70.44 156 THR A O 1
ATOM 1262 N N . ALA A 1 157 ? 5.178 34.946 -10.492 1.00 71.88 157 ALA A N 1
ATOM 1263 C CA . ALA A 1 157 ? 4.294 34.205 -11.400 1.00 71.88 157 ALA A CA 1
ATOM 1264 C C . ALA A 1 157 ? 3.194 33.408 -10.662 1.00 71.88 157 ALA A C 1
ATOM 1266 O O . ALA A 1 157 ? 2.074 33.234 -11.158 1.00 71.88 157 ALA A O 1
ATOM 1267 N N . MET A 1 158 ? 3.487 32.907 -9.456 1.00 76.75 158 MET A N 1
ATOM 1268 C CA . MET A 1 158 ? 2.498 32.247 -8.597 1.00 76.75 158 MET A CA 1
ATOM 1269 C C . MET A 1 158 ? 1.499 33.242 -7.999 1.00 76.75 158 MET A C 1
ATOM 1271 O O . MET A 1 158 ? 0.298 32.946 -7.974 1.00 76.75 158 MET A O 1
ATOM 1275 N N . ALA A 1 159 ? 1.967 34.410 -7.555 1.00 79.88 159 ALA A N 1
ATOM 1276 C CA . ALA A 1 159 ? 1.121 35.482 -7.039 1.00 79.88 159 ALA A CA 1
ATOM 1277 C C . ALA A 1 159 ? 0.146 35.983 -8.117 1.00 79.88 159 ALA A C 1
ATOM 1279 O O . ALA A 1 159 ? -1.065 35.995 -7.888 1.00 79.88 159 ALA A O 1
ATOM 1280 N N . GLU A 1 160 ? 0.636 36.236 -9.331 1.00 83.94 160 GLU A N 1
ATOM 1281 C CA . GLU A 1 160 ? -0.179 36.673 -10.468 1.00 83.94 160 GLU A CA 1
ATOM 1282 C C . GLU A 1 160 ? -1.221 35.610 -10.869 1.00 83.94 160 GLU A C 1
ATOM 1284 O O . GLU A 1 160 ? -2.403 35.901 -11.095 1.00 83.94 160 GLU A O 1
ATOM 1289 N N . ARG A 1 161 ? -0.836 34.325 -10.876 1.00 82.44 161 ARG A N 1
ATOM 1290 C CA . ARG A 1 161 ? -1.770 33.220 -11.151 1.00 82.44 161 ARG A CA 1
ATOM 1291 C C . ARG A 1 161 ? -2.865 33.113 -10.089 1.00 82.44 161 ARG A C 1
ATOM 1293 O O . ARG A 1 161 ? -4.014 32.787 -10.420 1.00 82.44 161 ARG A O 1
ATOM 1300 N N . ASN A 1 162 ? -2.523 33.343 -8.825 1.00 86.12 162 ASN A N 1
ATOM 1301 C CA . ASN A 1 162 ? -3.478 33.330 -7.723 1.00 86.12 162 ASN A CA 1
ATOM 1302 C C . ASN A 1 162 ? -4.424 34.531 -7.795 1.00 86.12 162 ASN A C 1
ATOM 1304 O O . ASN A 1 162 ? -5.637 34.352 -7.648 1.00 86.12 162 ASN A O 1
ATOM 1308 N N . GLU A 1 163 ? -3.914 35.711 -8.134 1.00 87.44 163 GLU A N 1
ATOM 1309 C CA . GLU A 1 163 ? -4.724 36.909 -8.322 1.00 87.44 163 GLU A CA 1
ATOM 1310 C C . GLU A 1 163 ? -5.692 36.761 -9.506 1.00 87.44 163 GLU A C 1
ATOM 1312 O O . GLU A 1 163 ? -6.890 37.032 -9.378 1.00 87.44 163 GLU A O 1
ATOM 1317 N N . ARG A 1 164 ? -5.238 36.188 -10.629 1.00 85.19 164 ARG A N 1
ATOM 1318 C CA . ARG A 1 164 ? -6.098 35.883 -11.784 1.00 85.19 164 ARG A CA 1
ATOM 1319 C C . ARG A 1 164 ? -7.245 34.936 -11.419 1.00 85.19 164 ARG A C 1
ATOM 1321 O O . ARG A 1 164 ? -8.383 35.124 -11.859 1.00 85.19 164 ARG A O 1
ATOM 1328 N N . ARG A 1 165 ? -6.979 33.920 -10.589 1.00 85.94 165 ARG A N 1
ATOM 1329 C CA . ARG A 1 165 ? -8.016 33.005 -10.075 1.00 85.94 165 ARG A CA 1
ATOM 1330 C C . ARG A 1 165 ? -8.982 33.714 -9.125 1.00 85.94 165 ARG A C 1
ATOM 1332 O O . ARG A 1 165 ? -10.177 33.429 -9.180 1.00 85.94 165 ARG A O 1
ATOM 1339 N N . ALA A 1 166 ? -8.496 34.628 -8.287 1.00 84.81 166 ALA A N 1
ATOM 1340 C CA . ALA A 1 166 ? -9.331 35.413 -7.382 1.00 84.81 166 ALA A CA 1
ATOM 1341 C C . ALA A 1 166 ? -10.268 36.362 -8.148 1.00 84.81 166 ALA A C 1
ATOM 1343 O O . ALA A 1 166 ? -11.465 36.396 -7.862 1.00 84.81 166 ALA A O 1
ATOM 1344 N N . ARG A 1 167 ? -9.766 37.049 -9.185 1.00 84.38 167 ARG A N 1
ATOM 1345 C CA . ARG A 1 167 ? -10.575 37.910 -10.067 1.00 84.38 167 ARG A CA 1
ATOM 1346 C C . ARG A 1 167 ? -11.665 37.120 -10.796 1.00 84.38 167 ARG A C 1
ATOM 1348 O O . ARG A 1 167 ? -12.813 37.555 -10.830 1.00 84.38 167 ARG A O 1
ATOM 1355 N N . LYS A 1 168 ? -11.346 35.919 -11.301 1.00 81.94 168 LYS A N 1
ATOM 1356 C CA . LYS A 1 168 ? -12.344 35.033 -11.927 1.00 81.94 168 LYS A CA 1
ATOM 1357 C C . LYS A 1 168 ? -13.436 34.614 -10.935 1.00 81.94 168 LYS A C 1
ATOM 1359 O O . LYS A 1 168 ? -14.611 34.748 -11.243 1.00 81.94 168 LYS A O 1
ATOM 1364 N N . ARG A 1 169 ? -13.059 34.220 -9.712 1.00 80.69 169 ARG A N 1
ATOM 1365 C CA . ARG A 1 169 ? -14.020 33.877 -8.647 1.00 80.69 169 ARG A CA 1
ATOM 1366 C C . ARG A 1 169 ? -14.927 35.047 -8.263 1.00 80.69 169 ARG A C 1
ATOM 1368 O O . ARG A 1 169 ? -16.110 34.819 -8.052 1.00 80.69 169 ARG A O 1
ATOM 1375 N N . LYS A 1 170 ? -14.404 36.278 -8.196 1.00 78.44 170 LYS A N 1
ATOM 1376 C CA . LYS A 1 170 ? -15.217 37.479 -7.929 1.00 78.44 170 LYS A CA 1
ATOM 1377 C C . LYS A 1 170 ? -16.203 37.770 -9.068 1.00 78.44 170 LYS A C 1
ATOM 1379 O O . LYS A 1 170 ? -17.356 38.081 -8.795 1.00 78.44 170 LYS A O 1
ATOM 1384 N N . LYS A 1 171 ? -15.789 37.605 -10.329 1.00 77.75 171 LYS A N 1
ATOM 1385 C CA . LYS A 1 171 ? -16.669 37.781 -11.500 1.00 77.75 171 LYS A CA 1
ATOM 1386 C C . LYS A 1 171 ? -17.757 36.705 -11.586 1.00 77.75 171 LYS A C 1
ATOM 1388 O O . LYS A 1 171 ? -18.895 37.021 -11.918 1.00 77.75 171 LYS A O 1
ATOM 1393 N N . ASP A 1 172 ? -17.417 35.462 -11.254 1.00 69.19 172 ASP A N 1
ATOM 1394 C CA . ASP A 1 172 ? -18.370 34.349 -11.218 1.00 69.19 172 ASP A CA 1
ATOM 1395 C C . ASP A 1 172 ? -19.350 34.492 -10.034 1.00 69.19 172 ASP A C 1
ATOM 1397 O O . ASP A 1 172 ? -20.529 34.181 -10.175 1.00 69.19 172 ASP A O 1
ATOM 1401 N N . ALA A 1 173 ? -18.898 35.034 -8.894 1.00 67.75 173 ALA A N 1
ATOM 1402 C CA . ALA A 1 173 ? -19.753 35.338 -7.743 1.00 67.75 173 ALA A CA 1
ATOM 1403 C C . ALA A 1 173 ? -20.691 36.535 -7.984 1.00 67.75 173 ALA A C 1
ATOM 1405 O O . ALA A 1 173 ? -21.815 36.512 -7.504 1.00 67.75 173 ALA A O 1
ATOM 1406 N N . GLY A 1 174 ? -20.266 37.545 -8.755 1.00 62.34 174 GLY A N 1
ATOM 1407 C CA . GLY A 1 174 ? -21.105 38.694 -9.127 1.00 62.34 174 GLY A CA 1
ATOM 1408 C C . GLY A 1 174 ? -22.123 38.419 -10.242 1.00 62.34 174 GLY A C 1
ATOM 1409 O O . GLY A 1 174 ? -22.988 39.250 -10.491 1.00 62.34 174 GLY A O 1
ATOM 1410 N N . ARG A 1 175 ? -22.034 37.268 -10.928 1.00 60.62 175 ARG A N 1
ATOM 1411 C CA . ARG A 1 175 ? -23.042 36.799 -11.901 1.00 60.62 175 ARG A CA 1
ATOM 1412 C C . ARG A 1 175 ? -24.086 35.857 -11.293 1.00 60.62 175 ARG A C 1
ATOM 1414 O O . ARG A 1 175 ? -25.049 35.522 -11.978 1.00 60.62 175 ARG A O 1
ATOM 1421 N N . ALA A 1 176 ? -23.913 35.435 -10.041 1.00 56.22 176 ALA A N 1
ATOM 1422 C CA . ALA A 1 176 ? -24.996 34.843 -9.266 1.00 56.22 176 ALA A CA 1
ATOM 1423 C C . ALA A 1 176 ? -25.870 35.996 -8.748 1.00 56.22 176 ALA A C 1
ATOM 1425 O O . ALA A 1 176 ? -25.356 36.911 -8.112 1.00 56.22 176 ALA A O 1
ATOM 1426 N N . ALA A 1 177 ? -27.151 35.981 -9.110 1.00 51.56 177 ALA A N 1
ATOM 1427 C CA . ALA A 1 177 ? -28.107 37.068 -8.919 1.00 51.56 177 ALA A CA 1
ATOM 1428 C C . ALA A 1 177 ? -28.078 37.699 -7.506 1.00 51.56 177 ALA A C 1
ATOM 1430 O O . ALA A 1 177 ? -27.944 36.968 -6.520 1.00 51.56 177 ALA A O 1
ATOM 1431 N N . PRO A 1 178 ? -28.259 39.030 -7.378 1.00 52.59 178 PRO A N 1
ATOM 1432 C CA . PRO A 1 178 ? -28.542 39.660 -6.097 1.00 52.59 178 PRO A CA 1
ATOM 1433 C C . PRO A 1 178 ? -30.008 39.378 -5.749 1.00 52.59 178 PRO A C 1
ATOM 1435 O O . PRO A 1 178 ? -30.904 40.135 -6.104 1.00 52.59 178 PRO A O 1
ATOM 1438 N N . GLY A 1 179 ? -30.248 38.236 -5.113 1.00 50.19 179 GLY A N 1
ATOM 1439 C CA . GLY A 1 179 ? -31.552 37.838 -4.601 1.00 50.19 179 GLY A CA 1
ATOM 1440 C C . GLY A 1 179 ? -31.395 37.219 -3.219 1.00 50.19 179 GLY A C 1
ATOM 1441 O O . GLY A 1 179 ? -30.576 36.323 -3.040 1.00 50.19 179 GLY A O 1
ATOM 1442 N N . GLU A 1 180 ? -32.188 37.739 -2.286 1.00 49.91 180 GLU A N 1
ATOM 1443 C CA . GLU A 1 180 ? -32.420 37.275 -0.914 1.00 49.91 180 GLU A CA 1
ATOM 1444 C C . GLU A 1 180 ? -31.321 37.547 0.123 1.00 49.91 180 GLU A C 1
ATOM 1446 O O . GLU A 1 180 ? -30.346 36.820 0.328 1.00 49.91 180 GLU A O 1
ATOM 1451 N N . GLN A 1 181 ? -31.562 38.653 0.825 1.00 44.31 181 GLN A N 1
ATOM 1452 C CA . GLN A 1 181 ? -31.104 38.910 2.179 1.00 44.31 181 GLN A CA 1
ATOM 1453 C C . GLN A 1 181 ? -31.709 37.866 3.133 1.00 44.31 181 GLN A C 1
ATOM 1455 O O . GLN A 1 181 ? -32.895 37.569 3.036 1.00 44.31 181 GLN A O 1
ATOM 1460 N N . GLY A 1 182 ? -30.913 37.388 4.095 1.00 51.00 182 GLY A N 1
ATOM 1461 C CA . GLY A 1 182 ? -31.468 36.932 5.372 1.00 51.00 182 GLY A CA 1
ATOM 1462 C C . GLY A 1 182 ? -31.459 35.438 5.691 1.00 51.00 182 GLY A C 1
ATOM 1463 O O . GLY A 1 182 ? -32.341 35.008 6.413 1.00 51.00 182 GLY A O 1
ATOM 1464 N N . GLU A 1 183 ? -30.460 34.657 5.277 1.00 54.56 183 GLU A N 1
ATOM 1465 C CA . GLU A 1 183 ? -30.098 33.460 6.052 1.00 54.56 183 GLU A CA 1
ATOM 1466 C C . GLU A 1 183 ? -28.582 33.405 6.224 1.00 54.56 183 GLU A C 1
ATOM 1468 O O . GLU A 1 183 ? -27.816 33.429 5.252 1.00 54.56 183 GLU A O 1
ATOM 1473 N N . GLU A 1 184 ? -28.136 33.367 7.480 1.00 64.19 184 GLU A N 1
ATOM 1474 C CA . GLU A 1 184 ? -26.746 33.119 7.838 1.00 64.19 184 GLU A CA 1
ATOM 1475 C C . GLU A 1 184 ? -26.314 31.804 7.189 1.00 64.19 184 GLU A C 1
ATOM 1477 O O . GLU A 1 184 ? -26.651 30.710 7.642 1.00 64.19 184 GLU A O 1
ATOM 1482 N N . LYS A 1 185 ? -25.594 31.905 6.064 1.00 63.41 185 LYS A N 1
ATOM 1483 C CA . LYS A 1 185 ? -25.114 30.744 5.317 1.00 63.41 185 LYS A CA 1
ATOM 1484 C C . LYS A 1 185 ? -24.277 29.906 6.270 1.00 63.41 185 LYS A C 1
ATOM 1486 O O . LYS A 1 185 ? -23.134 30.262 6.559 1.00 63.41 185 LYS A O 1
ATOM 1491 N N . ALA A 1 186 ? -24.862 28.794 6.722 1.00 66.44 186 ALA A N 1
ATOM 1492 C CA . ALA A 1 186 ? -24.230 27.847 7.624 1.00 66.44 186 ALA A CA 1
ATOM 1493 C C . ALA A 1 186 ? -22.784 27.621 7.181 1.00 66.44 186 ALA A C 1
ATOM 1495 O O . ALA A 1 186 ? -22.517 27.420 5.987 1.00 66.44 186 ALA A O 1
ATOM 1496 N N . SER A 1 187 ? -21.849 27.684 8.130 1.00 78.62 187 SER A N 1
ATOM 1497 C CA . SER A 1 187 ? -20.422 27.552 7.846 1.00 78.62 187 SER A CA 1
ATOM 1498 C C . SER A 1 187 ? -20.183 26.320 6.973 1.00 78.62 187 SER A C 1
ATOM 1500 O O . SER A 1 187 ? -20.845 25.290 7.121 1.00 78.62 187 SER A O 1
ATOM 1502 N N . ARG A 1 188 ? -19.209 26.378 6.061 1.00 81.50 188 ARG A N 1
ATOM 1503 C CA . ARG A 1 188 ? -18.879 25.262 5.156 1.00 81.50 188 ARG A CA 1
ATOM 1504 C C . ARG A 1 188 ? -18.719 23.924 5.899 1.00 81.50 188 ARG A C 1
ATOM 1506 O O . ARG A 1 188 ? -19.014 22.870 5.335 1.00 81.50 188 ARG A O 1
ATOM 1513 N N . GLY A 1 189 ? -18.281 23.966 7.162 1.00 80.31 189 GLY A N 1
ATOM 1514 C CA . GLY A 1 189 ? -18.235 22.809 8.058 1.00 80.31 189 GLY A CA 1
ATOM 1515 C C . GLY A 1 189 ? -19.618 22.259 8.430 1.00 80.31 189 GLY A C 1
ATOM 1516 O O . GLY A 1 189 ? -19.834 21.055 8.319 1.00 80.31 189 GLY A O 1
ATOM 1517 N N . GLN A 1 190 ? -20.565 23.126 8.787 1.00 82.12 190 GLN A N 1
ATOM 1518 C CA . GLN A 1 190 ? -21.956 22.771 9.091 1.00 82.12 190 GLN A CA 1
ATOM 1519 C C . GLN A 1 190 ? -22.693 22.240 7.849 1.00 82.12 190 GLN A C 1
ATOM 1521 O O . GLN A 1 190 ? -23.380 21.226 7.912 1.00 82.12 190 GLN A O 1
ATOM 1526 N N . GLN A 1 191 ? -22.467 22.820 6.667 1.00 86.06 191 GLN A N 1
ATOM 1527 C CA . GLN A 1 191 ? -23.038 22.276 5.425 1.00 86.06 191 GLN A CA 1
ATOM 1528 C C . GLN A 1 191 ? -22.495 20.876 5.096 1.00 86.06 191 GLN A C 1
ATOM 1530 O O . GLN A 1 191 ? -23.212 20.014 4.582 1.00 86.06 191 GLN A O 1
ATOM 1535 N N . LEU A 1 192 ? -21.219 20.618 5.402 1.00 85.81 192 LEU A N 1
ATOM 1536 C CA . LEU A 1 192 ? -20.610 19.299 5.233 1.00 85.81 192 LEU A CA 1
ATOM 1537 C C . LEU A 1 192 ? -21.171 18.269 6.216 1.00 85.81 192 LEU A C 1
ATOM 1539 O O . LEU A 1 192 ? -21.338 17.111 5.829 1.00 85.81 192 LEU A O 1
ATOM 1543 N N . THR A 1 193 ? -21.460 18.651 7.461 1.00 87.06 193 THR A N 1
ATOM 1544 C CA . THR A 1 193 ? -22.074 17.739 8.436 1.00 87.06 193 THR A CA 1
ATOM 1545 C C . THR A 1 193 ? -23.520 17.430 8.064 1.00 87.06 193 THR A C 1
ATOM 1547 O O . THR A 1 193 ? -23.876 16.253 8.046 1.00 87.06 193 THR A O 1
ATOM 1550 N N . LEU A 1 194 ? -24.306 18.427 7.650 1.00 89.06 194 LEU A N 1
ATOM 1551 C CA . LEU A 1 194 ? -25.674 18.234 7.157 1.00 89.06 194 LEU A CA 1
ATOM 1552 C C . LEU A 1 194 ? -25.709 17.328 5.917 1.00 89.06 194 LEU A C 1
ATOM 1554 O O . LEU A 1 194 ? -26.445 16.346 5.885 1.00 89.06 194 LEU A O 1
ATOM 1558 N N . ARG A 1 195 ? -24.813 17.544 4.942 1.00 90.38 195 ARG A N 1
ATOM 1559 C CA . ARG A 1 195 ? -24.684 16.657 3.768 1.00 90.38 195 ARG A CA 1
ATOM 1560 C C . ARG A 1 195 ? -24.287 15.226 4.126 1.00 90.38 195 ARG A C 1
ATOM 1562 O O . ARG A 1 195 ? -24.705 14.289 3.448 1.00 90.38 195 ARG A O 1
ATOM 1569 N N . LYS A 1 196 ? -23.445 15.038 5.146 1.00 93.75 196 LYS A N 1
ATOM 1570 C CA . LYS A 1 196 ? -23.061 13.700 5.620 1.00 93.75 196 LYS A CA 1
ATOM 1571 C C . LYS A 1 196 ? -24.217 12.998 6.331 1.00 93.75 196 LYS A C 1
ATOM 1573 O O . LYS A 1 196 ? -24.354 11.796 6.137 1.00 93.75 196 LYS A O 1
ATOM 1578 N N . LYS A 1 197 ? -25.018 13.719 7.120 1.00 92.56 197 LYS A N 1
ATOM 1579 C CA . LYS A 1 197 ? -26.217 13.179 7.780 1.00 92.56 197 LYS A CA 1
ATOM 1580 C C . LYS A 1 197 ? -27.272 12.764 6.751 1.00 92.56 197 LYS A C 1
ATOM 1582 O O . LYS A 1 197 ? -27.588 11.584 6.686 1.00 92.56 197 LYS A O 1
ATOM 1587 N N . ALA A 1 198 ? -27.611 13.651 5.815 1.00 92.56 198 ALA A N 1
ATOM 1588 C CA . ALA A 1 198 ? -28.568 13.357 4.746 1.00 92.56 198 ALA A CA 1
ATOM 1589 C C . ALA A 1 198 ? -28.158 12.153 3.873 1.00 92.56 198 ALA A C 1
ATOM 1591 O O . ALA A 1 198 ? -28.992 11.354 3.461 1.00 92.56 198 ALA A O 1
ATOM 1592 N N . LYS A 1 199 ? -26.857 11.977 3.591 1.00 93.62 199 LYS A N 1
ATOM 1593 C CA . LYS A 1 199 ? -26.372 10.783 2.872 1.00 93.62 199 LYS A CA 1
ATOM 1594 C C . LYS A 1 199 ? -26.496 9.495 3.684 1.00 93.62 199 LYS A C 1
ATOM 1596 O O . LYS A 1 199 ? -26.677 8.440 3.088 1.00 93.62 199 LYS A O 1
ATOM 1601 N N . LYS A 1 200 ? -26.336 9.565 5.007 1.00 93.19 200 LYS A N 1
ATOM 1602 C CA . LYS A 1 200 ? -26.499 8.402 5.888 1.00 93.19 200 LYS A CA 1
ATOM 1603 C C . LYS A 1 200 ? -27.968 8.013 6.017 1.00 93.19 200 LYS A C 1
ATOM 1605 O O . LYS A 1 200 ? -28.259 6.829 5.947 1.00 93.19 200 LYS A O 1
ATOM 1610 N N . GL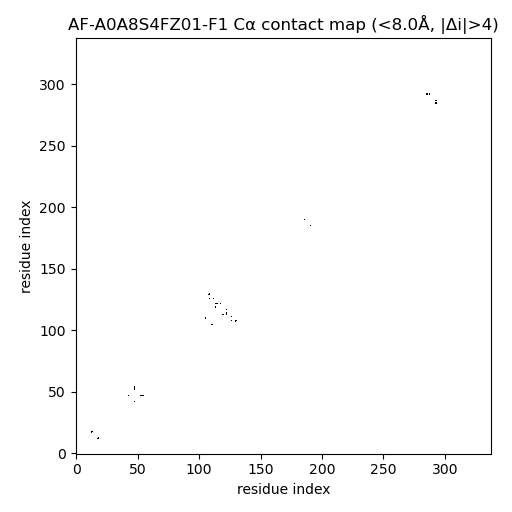U A 1 201 ? -28.858 8.992 6.147 1.00 87.69 201 GLU A N 1
ATOM 1611 C CA . GLU A 1 201 ? -30.309 8.779 6.228 1.00 87.69 201 GLU A CA 1
ATOM 1612 C C . GLU A 1 201 ? -30.845 8.156 4.938 1.00 87.69 201 GLU A C 1
ATOM 1614 O O . GLU A 1 201 ? -31.440 7.087 4.995 1.00 87.69 201 GLU A O 1
ATOM 1619 N N . LYS A 1 202 ? -30.484 8.699 3.766 1.00 92.12 202 LYS A N 1
ATOM 1620 C CA . LYS A 1 202 ? -30.870 8.099 2.476 1.00 92.12 202 LYS A CA 1
ATOM 1621 C C . LYS A 1 202 ? -30.385 6.659 2.300 1.00 92.12 202 LYS A C 1
ATOM 1623 O O . LYS A 1 202 ? -31.117 5.826 1.787 1.00 92.12 202 LYS A O 1
ATOM 1628 N N . ALA A 1 203 ? -29.160 6.354 2.731 1.00 89.50 203 ALA A N 1
ATOM 1629 C CA . ALA A 1 203 ? -28.638 4.989 2.658 1.00 89.50 203 ALA A CA 1
ATOM 1630 C C . ALA A 1 203 ? -29.357 4.035 3.632 1.00 89.50 203 ALA A C 1
ATOM 1632 O O . ALA A 1 203 ? -29.517 2.855 3.327 1.00 89.50 203 ALA A O 1
ATOM 1633 N N . ALA A 1 204 ? -29.784 4.534 4.796 1.00 87.75 204 ALA A N 1
ATOM 1634 C CA . ALA A 1 204 ? -30.569 3.762 5.753 1.00 87.75 204 ALA A CA 1
ATOM 1635 C C . ALA A 1 204 ? -31.987 3.494 5.221 1.00 87.75 204 ALA A C 1
ATOM 1637 O O . ALA A 1 204 ? -32.441 2.353 5.271 1.00 87.75 204 ALA A O 1
ATOM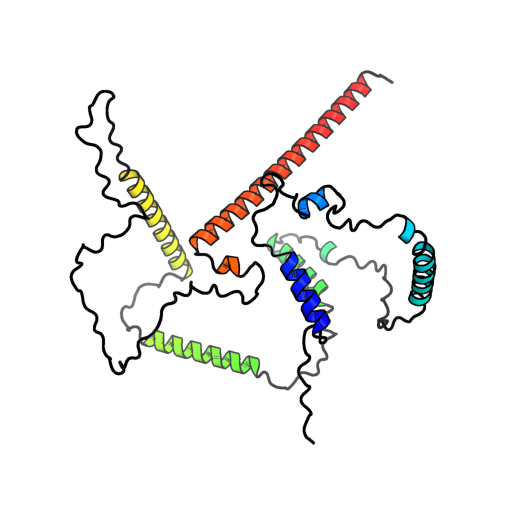 1638 N N . GLU A 1 205 ? -32.643 4.500 4.641 1.00 87.06 205 GLU A N 1
ATOM 1639 C CA . GLU A 1 205 ? -33.950 4.367 3.985 1.00 87.06 205 GLU A CA 1
ATOM 1640 C C . GLU A 1 205 ? -33.906 3.364 2.826 1.00 87.06 205 GLU A C 1
ATOM 1642 O O . GLU A 1 205 ? -34.729 2.456 2.781 1.00 87.06 205 GLU A O 1
ATOM 1647 N N . GLU A 1 206 ? -32.899 3.448 1.952 1.00 86.19 206 GLU A N 1
ATOM 1648 C CA . GLU A 1 206 ? -32.706 2.499 0.846 1.00 86.19 206 GLU A CA 1
ATOM 1649 C C . GLU A 1 206 ? -32.494 1.062 1.355 1.00 86.19 206 GLU A C 1
ATOM 1651 O O . GLU A 1 206 ? -33.050 0.113 0.805 1.00 86.19 206 GLU A O 1
ATOM 1656 N N . SER A 1 207 ? -31.755 0.884 2.458 1.00 76.75 207 SER A N 1
ATOM 1657 C CA . SER A 1 207 ? -31.578 -0.439 3.073 1.00 76.75 207 SER A CA 1
ATOM 1658 C C . SER A 1 207 ? -32.850 -0.985 3.733 1.00 76.75 207 SER A C 1
ATOM 1660 O O . SER A 1 207 ? -33.077 -2.194 3.715 1.00 76.75 207 SER A O 1
ATOM 1662 N N . ASN A 1 208 ? -33.696 -0.109 4.284 1.00 77.12 208 ASN A N 1
ATOM 1663 C CA . ASN A 1 208 ? -34.976 -0.488 4.878 1.00 77.12 208 ASN A CA 1
ATOM 1664 C C . ASN A 1 208 ? -36.003 -0.854 3.799 1.00 77.12 208 ASN A C 1
ATOM 1666 O O . ASN A 1 208 ? -36.696 -1.857 3.944 1.00 77.12 208 ASN A O 1
ATOM 1670 N N . LEU A 1 209 ? -36.044 -0.104 2.695 1.00 78.44 209 LEU A N 1
ATOM 1671 C CA . LEU A 1 209 ? -36.869 -0.412 1.524 1.00 78.44 209 LEU A CA 1
ATOM 1672 C C . LEU A 1 209 ? -36.459 -1.744 0.886 1.00 78.44 209 LEU A C 1
ATOM 1674 O O . LEU A 1 209 ? -37.309 -2.600 0.670 1.00 78.44 209 LEU A O 1
ATOM 1678 N N . ALA A 1 210 ? -35.157 -1.991 0.706 1.00 73.50 210 ALA A N 1
ATOM 1679 C CA . ALA A 1 210 ? -34.663 -3.270 0.188 1.00 73.50 210 ALA A CA 1
ATOM 1680 C C . ALA A 1 210 ? -35.011 -4.466 1.097 1.00 73.50 210 ALA A C 1
ATOM 1682 O O . ALA A 1 210 ? -35.174 -5.589 0.624 1.00 73.50 210 ALA A O 1
ATOM 1683 N N . ARG A 1 211 ? -35.125 -4.241 2.414 1.00 72.44 211 ARG A N 1
ATOM 1684 C CA . ARG A 1 211 ? -35.575 -5.264 3.367 1.00 72.44 211 ARG A CA 1
ATOM 1685 C C . ARG A 1 211 ? -37.090 -5.482 3.310 1.00 72.44 211 ARG A C 1
ATOM 1687 O O . ARG A 1 211 ? -37.525 -6.603 3.549 1.00 72.44 211 ARG A O 1
ATOM 1694 N N . ALA A 1 212 ? -37.864 -4.444 2.999 1.00 72.38 212 ALA A N 1
ATOM 1695 C CA . ALA A 1 212 ? -39.314 -4.521 2.834 1.00 72.38 212 ALA A CA 1
ATOM 1696 C C . ALA A 1 212 ? -39.730 -5.161 1.493 1.00 72.38 212 ALA A C 1
ATOM 1698 O O . ALA A 1 212 ? -40.729 -5.869 1.451 1.00 72.38 212 ALA A O 1
ATOM 1699 N N . GLU A 1 213 ? -38.950 -4.974 0.423 1.00 70.38 213 GLU A N 1
ATOM 1700 C CA . GLU A 1 213 ? -39.202 -5.573 -0.902 1.00 70.38 213 GLU A CA 1
ATOM 1701 C C . GLU A 1 213 ? -38.841 -7.070 -0.995 1.00 70.38 213 GLU A C 1
ATOM 1703 O O . GLU A 1 213 ? -39.231 -7.745 -1.946 1.00 70.38 213 GLU A O 1
ATOM 1708 N N . LEU A 1 214 ? -38.135 -7.632 -0.006 1.00 61.66 214 LEU A N 1
ATOM 1709 C CA . LEU A 1 214 ? -37.918 -9.079 0.116 1.00 61.66 214 LEU A CA 1
ATOM 1710 C C . LEU A 1 214 ? -39.158 -9.758 0.724 1.00 61.66 214 LEU A C 1
ATOM 1712 O O . LEU A 1 214 ? -39.123 -10.271 1.843 1.00 61.66 214 LEU A O 1
ATOM 1716 N N . SER A 1 215 ? -40.266 -9.761 -0.016 1.00 64.94 215 SER A N 1
ATOM 1717 C CA . SER A 1 215 ? -41.436 -10.580 0.303 1.00 64.94 215 SER A CA 1
ATOM 1718 C C . SER A 1 215 ? -41.175 -12.028 -0.120 1.00 64.94 215 SER A C 1
ATOM 1720 O O . SER A 1 215 ? -41.104 -12.329 -1.312 1.00 64.94 215 SER A O 1
ATOM 1722 N N . TYR A 1 216 ? -41.018 -12.931 0.847 1.00 74.69 216 TYR A N 1
ATOM 1723 C CA . TYR A 1 216 ? -40.952 -14.366 0.575 1.00 74.69 216 TYR A CA 1
ATOM 1724 C C . TYR A 1 216 ? -42.363 -14.944 0.550 1.00 74.69 216 TYR A C 1
ATOM 1726 O O . TYR A 1 216 ? -43.097 -14.843 1.532 1.00 74.69 216 TYR A O 1
ATOM 1734 N N . GLU A 1 217 ? -42.724 -15.580 -0.556 1.00 73.00 217 GLU A N 1
ATOM 1735 C CA . GLU A 1 217 ? -43.933 -16.387 -0.649 1.00 73.00 217 GLU A CA 1
ATOM 1736 C C . GLU A 1 217 ? -43.679 -17.728 0.054 1.00 73.00 217 GLU A C 1
ATOM 1738 O O . GLU A 1 217 ? -42.741 -18.459 -0.276 1.00 73.00 217 GLU A O 1
ATOM 1743 N N . ARG A 1 218 ? -44.460 -18.026 1.095 1.00 79.00 218 ARG A N 1
ATOM 1744 C CA . ARG A 1 218 ? -44.328 -19.266 1.865 1.00 79.00 218 ARG A CA 1
ATOM 1745 C C . ARG A 1 218 ? -45.241 -20.323 1.250 1.00 79.00 218 ARG A C 1
ATOM 1747 O O . ARG A 1 218 ? -46.430 -20.330 1.538 1.00 79.00 218 ARG A O 1
ATOM 1754 N N . ILE A 1 219 ? -44.666 -21.213 0.448 1.00 74.88 219 ILE A N 1
ATOM 1755 C CA . ILE A 1 219 ? -45.389 -22.323 -0.189 1.00 74.88 219 ILE A CA 1
ATOM 1756 C C . ILE A 1 219 ? -45.391 -23.529 0.756 1.00 74.88 219 ILE A C 1
ATOM 1758 O O . ILE A 1 219 ? -44.358 -23.874 1.342 1.00 74.88 219 ILE A O 1
ATOM 1762 N N . SER A 1 220 ? -46.555 -24.147 0.940 1.00 83.75 220 SER A N 1
ATOM 1763 C CA . SER A 1 220 ? -46.708 -25.323 1.798 1.00 83.75 220 SER A CA 1
ATOM 1764 C C . SER A 1 220 ? -46.312 -26.609 1.060 1.00 83.75 220 SER A C 1
ATOM 1766 O O . SER A 1 220 ? -46.426 -26.717 -0.161 1.00 83.75 220 SER A O 1
ATOM 1768 N N . PHE A 1 221 ? -45.788 -27.598 1.790 1.00 70.06 221 PHE A N 1
ATOM 1769 C CA . PHE A 1 221 ? -45.343 -28.857 1.187 1.00 70.06 221 PHE A CA 1
ATOM 1770 C C . PHE A 1 221 ? -46.566 -29.651 0.699 1.00 70.06 221 PHE A C 1
ATOM 1772 O O . PHE A 1 221 ? -47.369 -30.094 1.515 1.00 70.06 221 PHE A O 1
ATOM 1779 N N . GLY A 1 222 ? -46.707 -29.813 -0.619 1.00 80.38 222 GLY A N 1
ATOM 1780 C CA . GLY A 1 222 ? -47.840 -30.509 -1.246 1.00 80.38 222 GLY A CA 1
ATOM 1781 C C . GLY A 1 222 ? -48.613 -29.677 -2.273 1.00 80.38 222 GLY A C 1
ATOM 1782 O O . GLY A 1 222 ? -49.390 -30.245 -3.037 1.00 80.38 222 GLY A O 1
ATOM 1783 N N . GLU A 1 223 ? -48.375 -28.364 -2.358 1.00 79.25 223 GLU A N 1
ATOM 1784 C CA . GLU A 1 223 ? -48.913 -27.548 -3.450 1.00 79.25 223 GLU A CA 1
ATOM 1785 C C . GLU A 1 223 ? -48.184 -27.855 -4.766 1.00 79.25 223 GLU A C 1
ATOM 1787 O O . GLU A 1 223 ? -46.972 -27.666 -4.902 1.00 79.25 223 GLU A O 1
ATOM 1792 N N . VAL A 1 224 ? -48.933 -28.342 -5.758 1.00 73.19 224 VAL A N 1
ATOM 1793 C CA . VAL A 1 224 ? -48.437 -28.536 -7.124 1.00 73.19 224 VAL A CA 1
ATOM 1794 C C . VAL A 1 224 ? -48.385 -27.167 -7.798 1.00 73.19 224 VAL A C 1
ATOM 1796 O O . VAL A 1 224 ? -49.420 -26.575 -8.098 1.00 73.19 224 VAL A O 1
ATOM 1799 N N . ALA A 1 225 ? -47.178 -26.648 -8.029 1.00 69.88 225 ALA A N 1
ATOM 1800 C CA . ALA A 1 225 ? -46.983 -25.384 -8.733 1.00 69.88 225 ALA A CA 1
ATOM 1801 C C . ALA A 1 225 ? -47.627 -25.449 -10.132 1.00 69.88 225 ALA A C 1
ATOM 1803 O O . ALA A 1 225 ? -47.225 -26.254 -10.971 1.00 69.88 225 ALA A O 1
ATOM 1804 N N . HIS A 1 226 ? -48.630 -24.600 -10.377 1.00 75.88 226 HIS A N 1
ATOM 1805 C CA . HIS A 1 226 ? -49.450 -24.631 -11.596 1.00 75.88 226 HIS A CA 1
ATOM 1806 C C . HIS A 1 226 ? -48.640 -24.341 -12.875 1.00 75.88 226 HIS A C 1
ATOM 1808 O O . HIS A 1 226 ? -48.965 -24.832 -13.953 1.00 75.88 226 HIS A O 1
ATOM 1814 N N . ALA A 1 227 ? -47.552 -23.578 -12.747 1.00 77.06 227 ALA A N 1
ATOM 1815 C CA . ALA A 1 227 ? -46.556 -23.355 -13.786 1.00 77.06 227 ALA A CA 1
ATOM 1816 C C . ALA A 1 227 ? -45.215 -22.959 -13.141 1.00 77.06 227 ALA A C 1
ATOM 1818 O O . ALA A 1 227 ? -45.210 -22.363 -12.059 1.00 77.06 227 ALA A O 1
ATOM 1819 N N . PRO A 1 228 ? -44.067 -23.255 -13.775 1.00 77.19 228 PRO A N 1
ATOM 1820 C CA . PRO A 1 228 ? -42.783 -22.764 -13.293 1.00 77.19 228 PRO A CA 1
ATOM 1821 C C . PRO A 1 228 ? -42.751 -21.224 -13.315 1.00 77.19 228 PRO A C 1
ATOM 1823 O O . PRO A 1 228 ? -43.316 -20.612 -14.226 1.00 77.19 228 PRO A O 1
ATOM 1826 N N . PRO A 1 229 ? -42.065 -20.578 -12.355 1.00 74.25 229 PRO A N 1
ATOM 1827 C CA . PRO A 1 229 ? -41.969 -19.125 -12.314 1.00 74.25 229 PRO A CA 1
ATOM 1828 C C . PRO A 1 229 ? -41.315 -18.592 -13.594 1.00 74.25 229 PRO A C 1
ATOM 1830 O O . PRO A 1 229 ? -40.221 -19.009 -13.986 1.00 74.25 229 PRO A O 1
ATOM 1833 N N . THR A 1 230 ? -41.977 -17.642 -14.252 1.00 78.81 230 THR A N 1
ATOM 1834 C CA . THR A 1 230 ? -41.461 -17.016 -15.471 1.00 78.81 230 THR A CA 1
ATOM 1835 C C . THR A 1 230 ? -40.369 -16.011 -15.118 1.00 78.81 230 THR A C 1
ATOM 1837 O O . THR A 1 230 ? -40.643 -14.921 -14.613 1.00 78.81 230 THR A O 1
ATOM 1840 N N . LEU A 1 231 ? -39.112 -16.355 -15.398 1.00 76.38 231 LEU A N 1
ATOM 1841 C CA . LEU A 1 231 ? -37.982 -15.442 -15.230 1.00 76.38 231 LEU A CA 1
ATOM 1842 C C . LEU A 1 231 ? -38.038 -14.344 -16.304 1.00 76.38 231 LEU A C 1
ATOM 1844 O O . LEU A 1 231 ? -37.694 -14.569 -17.461 1.00 76.38 231 LEU A O 1
ATOM 1848 N N . THR A 1 232 ? -38.437 -13.129 -15.923 1.00 79.25 232 THR A N 1
ATOM 1849 C CA . THR A 1 232 ? -38.449 -11.953 -16.819 1.00 79.25 232 THR A CA 1
ATOM 1850 C C . THR A 1 232 ? -37.043 -11.456 -17.170 1.00 79.25 232 THR A C 1
ATOM 1852 O O . THR A 1 232 ? -36.850 -10.713 -18.136 1.00 79.25 232 THR A O 1
ATOM 1855 N N . ILE A 1 233 ? -36.031 -11.878 -16.409 1.00 78.88 233 ILE A N 1
ATOM 1856 C CA . ILE A 1 233 ? -34.652 -11.418 -16.549 1.00 78.88 233 ILE A CA 1
ATOM 1857 C C . ILE A 1 233 ? -33.881 -12.362 -17.474 1.00 78.88 233 ILE A C 1
ATOM 1859 O O . ILE A 1 233 ? -33.601 -13.512 -17.134 1.00 78.88 233 ILE A O 1
ATOM 1863 N N . LYS A 1 234 ? -33.468 -11.847 -18.638 1.00 77.88 234 LYS A N 1
ATOM 1864 C CA . LYS A 1 234 ? -32.587 -12.577 -19.559 1.00 77.88 234 LYS A CA 1
ATOM 1865 C C . LYS A 1 234 ? -31.192 -12.752 -18.937 1.00 77.88 234 LYS A C 1
ATOM 1867 O O . LYS A 1 234 ? -30.651 -11.796 -18.371 1.00 77.88 234 LYS A O 1
ATOM 1872 N N . PRO A 1 235 ? -30.557 -13.930 -19.070 1.00 81.31 235 PRO A N 1
ATOM 1873 C CA . PRO A 1 235 ? -29.221 -14.147 -18.538 1.00 81.31 235 PRO A CA 1
ATOM 1874 C C . PRO A 1 235 ? -28.212 -13.224 -19.226 1.00 81.31 235 PRO A C 1
ATOM 1876 O O . PRO A 1 235 ? -28.294 -12.948 -20.423 1.00 81.31 235 PRO A O 1
ATOM 1879 N N . ARG A 1 236 ? -27.206 -12.781 -18.465 1.00 77.06 236 ARG A N 1
ATOM 1880 C CA . ARG A 1 236 ? -26.238 -11.728 -18.834 1.00 77.06 236 ARG A CA 1
ATOM 1881 C C . ARG A 1 236 ? -25.442 -11.978 -20.132 1.00 77.06 236 ARG A C 1
ATOM 1883 O O . ARG A 1 236 ? -24.746 -11.079 -20.590 1.00 77.06 236 ARG A O 1
ATOM 1890 N N . LYS A 1 237 ? -25.507 -13.185 -20.703 1.00 74.06 237 LYS A N 1
ATOM 1891 C CA . LYS A 1 237 ? -24.814 -13.595 -21.939 1.00 74.06 237 LYS A CA 1
ATOM 1892 C C . LYS A 1 237 ? -25.750 -14.136 -23.031 1.00 74.06 237 LYS A C 1
ATOM 1894 O O . LYS A 1 237 ? -25.261 -14.728 -23.989 1.00 74.06 237 LYS A O 1
ATOM 1899 N N . ALA A 1 238 ? -27.067 -13.969 -22.902 1.00 77.50 238 ALA A N 1
ATOM 1900 C CA . ALA A 1 238 ? -27.978 -14.312 -23.990 1.00 77.50 238 ALA A CA 1
ATOM 1901 C C . ALA A 1 238 ? -27.671 -13.436 -25.214 1.00 77.50 238 ALA A C 1
ATOM 1903 O O . ALA A 1 238 ? -27.518 -12.218 -25.088 1.00 77.50 238 ALA A O 1
ATOM 1904 N N . LYS A 1 239 ? -27.560 -14.063 -26.389 1.00 74.19 239 LYS A N 1
ATOM 1905 C CA . LYS A 1 239 ? -27.455 -13.342 -27.660 1.00 74.19 239 LYS A CA 1
ATOM 1906 C C . LYS A 1 239 ? -28.730 -12.509 -27.827 1.00 74.19 239 LYS A C 1
ATOM 1908 O O . LYS A 1 239 ? -29.822 -13.003 -27.564 1.00 74.19 239 LYS A O 1
ATOM 1913 N N . GLN A 1 240 ? -28.588 -11.235 -28.181 1.00 69.31 240 GLN A N 1
ATOM 1914 C CA . GLN A 1 240 ? -29.743 -10.425 -28.550 1.00 69.31 240 GLN A CA 1
ATOM 1915 C C . GLN A 1 240 ? -30.214 -10.898 -29.922 1.00 69.31 240 GLN A C 1
ATOM 1917 O O . GLN A 1 240 ? -29.455 -10.821 -30.885 1.00 69.31 240 GLN A O 1
ATOM 1922 N N . ASP A 1 241 ? -31.440 -11.406 -30.002 1.00 65.50 241 ASP A N 1
ATOM 1923 C CA . ASP A 1 241 ? -32.070 -11.673 -31.289 1.00 65.50 241 ASP A CA 1
ATOM 1924 C C . ASP A 1 241 ? -32.307 -10.332 -31.994 1.00 65.50 241 ASP A C 1
ATOM 1926 O O . ASP A 1 241 ? -32.978 -9.448 -31.456 1.00 65.50 241 ASP A O 1
ATOM 1930 N N . GLU A 1 242 ? -31.756 -10.168 -33.198 1.00 57.12 242 GLU A N 1
ATOM 1931 C CA . GLU A 1 242 ? -31.781 -8.921 -33.983 1.00 57.12 242 GLU A CA 1
ATOM 1932 C C . GLU A 1 242 ? -33.174 -8.524 -34.522 1.00 57.12 242 GLU A C 1
ATOM 1934 O O . GLU A 1 242 ? -33.289 -7.791 -35.500 1.00 57.12 242 GLU A O 1
ATOM 1939 N N . ARG A 1 243 ? -34.269 -8.991 -33.909 1.00 48.91 243 ARG A N 1
ATOM 1940 C CA . ARG A 1 243 ? -35.637 -8.776 -34.413 1.00 48.91 243 ARG A CA 1
ATOM 1941 C C . ARG A 1 243 ? -36.547 -7.917 -33.542 1.00 48.91 243 ARG A C 1
ATOM 1943 O O . ARG A 1 243 ? -37.673 -7.660 -33.953 1.00 48.91 243 ARG A O 1
ATOM 1950 N N . SER A 1 244 ? -36.098 -7.392 -32.400 1.00 51.62 244 SER A N 1
ATOM 1951 C CA . SER A 1 244 ? -36.881 -6.351 -31.718 1.00 51.62 244 SER A CA 1
ATOM 1952 C C . SER A 1 244 ? -36.552 -4.984 -32.316 1.00 51.62 244 SER A C 1
ATOM 1954 O O . SER A 1 244 ? -35.623 -4.304 -31.872 1.00 51.62 244 SER A O 1
ATOM 1956 N N . ALA A 1 245 ? -37.309 -4.601 -33.344 1.00 47.97 245 ALA A N 1
ATOM 1957 C CA . ALA A 1 245 ? -37.339 -3.252 -33.887 1.00 47.97 245 ALA A CA 1
ATOM 1958 C C . ALA A 1 245 ? -37.585 -2.245 -32.752 1.00 47.97 245 ALA A C 1
ATOM 1960 O O . ALA A 1 245 ? -38.687 -2.131 -32.217 1.00 47.97 245 ALA A O 1
ATOM 1961 N N . ARG A 1 246 ? -36.535 -1.524 -32.352 1.00 47.41 246 ARG A N 1
ATOM 1962 C CA . ARG A 1 246 ? -36.654 -0.375 -31.458 1.00 47.41 246 ARG A CA 1
ATOM 1963 C C . ARG A 1 246 ? -36.888 0.852 -32.335 1.00 47.41 246 ARG A C 1
ATOM 1965 O O . ARG A 1 246 ? -36.065 1.158 -33.193 1.00 47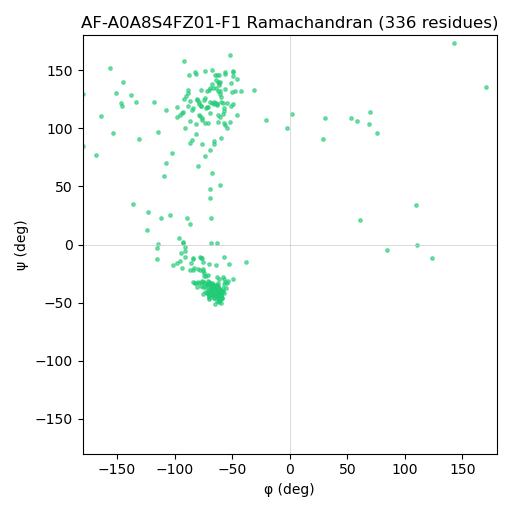.41 246 ARG A O 1
ATOM 1972 N N . ALA A 1 247 ? -38.031 1.501 -32.132 1.00 42.97 247 ALA A N 1
ATOM 1973 C CA . ALA A 1 247 ? -38.454 2.721 -32.815 1.00 42.97 247 ALA A CA 1
ATOM 1974 C C . ALA A 1 247 ? -37.360 3.818 -32.826 1.00 42.97 247 ALA A C 1
ATOM 1976 O O . ALA A 1 247 ? -36.569 3.903 -31.878 1.00 42.97 247 ALA A O 1
ATOM 1977 N N . PRO A 1 248 ? -37.307 4.672 -33.867 1.00 47.88 248 PRO A N 1
ATOM 1978 C CA . PRO A 1 248 ? -36.229 5.632 -34.041 1.00 47.88 248 PRO A CA 1
ATOM 1979 C C . PRO A 1 248 ? -36.501 6.900 -33.224 1.00 47.88 248 PRO A C 1
ATOM 1981 O O . PRO A 1 248 ? -37.448 7.633 -33.491 1.00 47.88 248 PRO A O 1
ATOM 1984 N N . ALA A 1 249 ? -35.631 7.203 -32.262 1.00 42.97 249 ALA A N 1
ATOM 1985 C CA . ALA A 1 249 ? -35.564 8.520 -31.636 1.00 42.97 249 ALA A CA 1
ATOM 1986 C C . ALA A 1 249 ? -34.222 9.177 -31.986 1.00 42.97 249 ALA A C 1
ATOM 1988 O O . ALA A 1 249 ? -33.187 8.884 -31.397 1.00 42.97 249 ALA A O 1
ATOM 1989 N N . ALA A 1 250 ? -34.288 10.014 -33.023 1.00 50.06 250 ALA A N 1
ATOM 1990 C CA . ALA A 1 250 ? -33.504 11.218 -33.283 1.00 50.06 250 ALA A CA 1
ATOM 1991 C C . ALA A 1 250 ? -32.052 11.300 -32.762 1.00 50.06 250 ALA A C 1
ATOM 1993 O O . ALA A 1 250 ? -31.817 11.635 -31.607 1.00 50.06 250 ALA A O 1
ATOM 1994 N N . ALA A 1 251 ? -31.085 11.235 -33.684 1.00 42.91 251 ALA A N 1
ATOM 1995 C CA . ALA A 1 251 ? -30.062 12.280 -33.803 1.00 42.91 251 ALA A CA 1
ATOM 1996 C C . ALA A 1 251 ? -29.327 12.177 -35.150 1.00 42.91 251 ALA A C 1
ATOM 1998 O O . ALA A 1 251 ? -28.582 11.243 -35.429 1.00 42.91 251 ALA A O 1
ATOM 1999 N N . ARG A 1 252 ? -29.605 13.191 -35.969 1.00 39.94 252 ARG A N 1
ATOM 2000 C CA . ARG A 1 252 ? -29.026 13.576 -37.258 1.00 39.94 252 ARG A CA 1
ATOM 2001 C C . ARG A 1 252 ? -27.545 13.241 -37.460 1.00 39.94 252 ARG A C 1
ATOM 2003 O O . ARG A 1 252 ? -26.680 13.636 -36.685 1.00 39.94 252 ARG A O 1
ATOM 2010 N N . CYS A 1 253 ? -27.288 12.665 -38.629 1.00 35.00 253 CYS A N 1
ATOM 2011 C CA . CYS A 1 253 ? -26.023 12.727 -39.341 1.00 35.00 253 CYS A CA 1
ATOM 2012 C C . CYS A 1 253 ? -26.019 13.977 -40.249 1.00 35.00 253 CYS A C 1
ATOM 2014 O O . CYS A 1 253 ? -26.955 14.181 -41.019 1.00 35.00 253 CYS A O 1
ATOM 2016 N N . SER A 1 254 ? -24.968 14.792 -40.189 1.00 40.97 254 SER A N 1
ATOM 2017 C CA . SER A 1 254 ? -24.421 15.537 -41.333 1.00 40.97 254 SER A CA 1
ATOM 2018 C C . SER A 1 254 ? -22.906 15.581 -41.084 1.00 40.97 254 SER A C 1
ATOM 2020 O O . SER A 1 254 ? -22.453 15.955 -40.013 1.00 40.97 254 SER A O 1
ATOM 2022 N N . SER A 1 255 ? -22.037 15.043 -41.926 1.00 42.50 255 SER A N 1
ATOM 2023 C CA . SER A 1 255 ? -21.960 15.175 -43.367 1.00 42.50 255 SER A CA 1
ATOM 2024 C C . SER A 1 255 ? -21.335 13.916 -43.975 1.00 42.50 255 SER A C 1
ATOM 2026 O O . SER A 1 255 ? -20.272 13.451 -43.568 1.00 42.50 255 SER A O 1
ATOM 2028 N N . GLN A 1 256 ? -22.005 13.373 -44.988 1.00 43.47 256 GLN A N 1
ATOM 2029 C CA . GLN A 1 256 ? -21.367 12.578 -46.025 1.00 43.47 256 GLN A CA 1
ATOM 2030 C C . GLN A 1 256 ? -20.744 13.545 -47.030 1.00 43.47 256 GLN A C 1
ATOM 2032 O O . GLN A 1 256 ? -21.452 14.383 -47.582 1.00 43.47 256 GLN A O 1
ATOM 2037 N N . LYS A 1 257 ? -19.442 13.404 -47.281 1.00 39.22 257 LYS A N 1
ATOM 2038 C CA . LYS A 1 257 ? -18.799 13.648 -48.583 1.00 39.22 257 LYS A CA 1
ATOM 2039 C C . LYS A 1 257 ? -17.374 13.091 -48.534 1.00 39.22 257 LYS A C 1
ATOM 2041 O O . LYS A 1 257 ? -16.423 13.825 -48.318 1.00 39.22 257 LYS A O 1
ATOM 2046 N N . CYS A 1 258 ? -17.263 11.768 -48.650 1.00 34.22 258 CYS A N 1
ATOM 2047 C CA . CYS A 1 258 ? -16.302 11.097 -49.536 1.00 34.22 258 CYS A CA 1
ATOM 2048 C C . CYS A 1 258 ? -16.482 9.576 -49.417 1.00 34.22 258 CYS A C 1
ATOM 2050 O O . CYS A 1 258 ? -15.803 8.899 -48.649 1.00 34.22 258 CYS A O 1
ATOM 2052 N N . CYS A 1 259 ? -17.429 9.037 -50.179 1.00 32.50 259 CYS A N 1
ATOM 2053 C CA . CYS A 1 259 ? -17.383 7.647 -50.610 1.00 32.50 259 CYS A CA 1
ATOM 2054 C C . CYS A 1 259 ? -16.819 7.659 -52.026 1.00 32.50 259 CYS A C 1
ATOM 2056 O O . CYS A 1 259 ? -17.488 8.242 -52.867 1.00 32.50 259 CYS A O 1
ATOM 2058 N N . GLN A 1 260 ? -15.669 7.023 -52.271 1.00 37.62 260 GLN A N 1
ATOM 2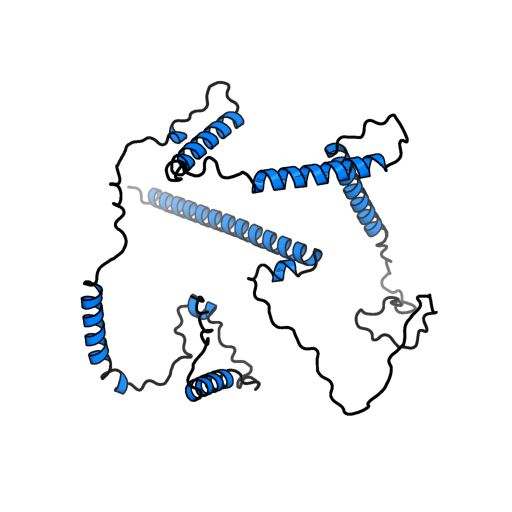059 C CA . GLN A 1 260 ? -15.388 6.187 -53.456 1.00 37.62 260 GLN A CA 1
ATOM 2060 C C . GLN A 1 260 ? -14.311 5.165 -53.035 1.00 37.62 260 GLN A C 1
ATOM 2062 O O . GLN A 1 260 ? -13.188 5.533 -52.711 1.00 37.62 260 GLN A O 1
ATOM 2067 N N . ILE A 1 261 ? -14.726 3.955 -52.645 1.00 38.84 261 ILE A N 1
ATOM 2068 C CA . ILE A 1 261 ? -14.673 2.714 -53.444 1.00 38.84 261 ILE A CA 1
ATOM 2069 C C . ILE A 1 261 ? -13.247 2.365 -53.887 1.00 38.84 261 ILE A C 1
ATOM 2071 O O . ILE A 1 261 ? -12.769 2.940 -54.856 1.00 38.84 261 ILE A O 1
ATOM 2075 N N . LYS A 1 262 ? -12.650 1.339 -53.258 1.00 35.06 262 LYS A N 1
ATOM 2076 C CA . LYS A 1 262 ? -12.121 0.150 -53.956 1.00 35.06 262 LYS A CA 1
ATOM 2077 C C . LYS A 1 262 ? -12.270 -1.091 -53.071 1.00 35.06 262 LYS A C 1
ATOM 2079 O O . LYS A 1 262 ? -11.797 -1.149 -51.941 1.00 35.06 262 LYS A O 1
ATOM 2084 N N . THR A 1 263 ? -12.981 -2.058 -53.627 1.00 34.50 263 THR A N 1
ATOM 2085 C CA . THR A 1 263 ? -13.080 -3.465 -53.241 1.00 34.50 263 THR A CA 1
ATOM 2086 C C . THR A 1 263 ? -11.719 -4.153 -53.324 1.00 34.50 263 THR A C 1
ATOM 2088 O O . THR A 1 263 ? -11.023 -3.929 -54.309 1.00 34.50 263 THR A O 1
ATOM 2091 N N . SER A 1 264 ? -11.377 -5.022 -52.366 1.00 33.41 264 SER A N 1
ATOM 2092 C CA . SER A 1 264 ? -10.656 -6.290 -52.602 1.00 33.41 264 SER A CA 1
ATOM 2093 C C . SER A 1 264 ? -10.221 -6.942 -51.282 1.00 33.41 264 SER A C 1
ATOM 2095 O O . SER A 1 264 ? -9.636 -6.296 -50.419 1.00 33.41 264 SER A O 1
ATOM 2097 N N . THR A 1 265 ? -10.431 -8.259 -51.210 1.00 34.44 265 THR A N 1
ATOM 2098 C CA . THR A 1 265 ? -9.675 -9.262 -50.431 1.00 34.44 265 THR A CA 1
ATOM 2099 C C . THR A 1 265 ? -9.751 -9.271 -48.897 1.00 34.44 265 THR A C 1
ATOM 2101 O O . THR A 1 265 ? -9.094 -8.525 -48.182 1.00 34.44 265 THR A O 1
ATOM 2104 N N . GLN A 1 266 ? -10.526 -10.253 -48.428 1.00 44.50 266 GLN A N 1
ATOM 2105 C CA . GLN A 1 266 ? -10.282 -11.153 -47.295 1.00 44.50 266 GLN A CA 1
ATOM 2106 C C . GLN A 1 266 ? -8.984 -10.931 -46.491 1.00 44.50 266 GLN A C 1
ATOM 2108 O O . GLN A 1 266 ? -7.889 -11.254 -46.934 1.00 44.50 266 GLN A O 1
ATOM 2113 N N . SER A 1 267 ? -9.130 -10.492 -45.244 1.00 38.75 267 SER A N 1
ATOM 2114 C CA . SER A 1 267 ? -8.530 -11.126 -44.059 1.00 38.75 267 SER A CA 1
ATOM 2115 C C . SER A 1 267 ? -8.941 -10.326 -42.823 1.00 38.75 267 SER A C 1
ATOM 2117 O O . SER A 1 267 ? -8.866 -9.102 -42.792 1.00 38.75 267 SER A O 1
ATOM 2119 N N . LYS A 1 268 ? -9.446 -11.021 -41.802 1.00 43.47 268 LYS A N 1
ATOM 2120 C CA . LYS A 1 268 ? -9.736 -10.450 -40.482 1.00 43.47 268 LYS A CA 1
ATOM 2121 C C . LYS A 1 268 ? -8.418 -10.336 -39.704 1.00 43.47 268 LYS A C 1
ATOM 2123 O O . LYS A 1 268 ? -7.823 -11.382 -39.447 1.00 43.47 268 LYS A O 1
ATOM 2128 N N . PRO A 1 269 ? -7.993 -9.154 -39.227 1.00 37.06 269 PRO A N 1
ATOM 2129 C CA . PRO A 1 269 ? -7.067 -9.070 -38.113 1.00 37.06 269 PRO A CA 1
ATOM 2130 C C . PRO A 1 269 ? -7.848 -8.967 -36.798 1.00 37.06 269 PRO A C 1
ATOM 2132 O O . PRO A 1 269 ? -8.691 -8.090 -36.602 1.00 37.06 269 PRO A O 1
ATOM 2135 N N . LEU A 1 270 ? -7.536 -9.892 -35.892 1.00 40.00 270 LEU A N 1
ATOM 2136 C CA . LEU A 1 270 ? -7.828 -9.814 -34.462 1.00 40.00 270 LEU A CA 1
ATOM 2137 C C . LEU A 1 270 ? -7.371 -8.458 -33.885 1.00 40.00 270 LEU A C 1
ATOM 2139 O O . LEU A 1 270 ? -6.365 -7.908 -34.343 1.00 40.00 270 LEU A O 1
ATOM 2143 N N . PRO A 1 271 ? -8.059 -7.915 -32.863 1.00 41.44 271 PRO A N 1
ATOM 2144 C CA . PRO A 1 271 ? -7.679 -6.646 -32.260 1.00 41.44 271 PRO A CA 1
ATOM 2145 C C . PRO A 1 271 ? -6.293 -6.759 -31.619 1.00 41.44 271 PRO A C 1
ATOM 2147 O O . PRO A 1 271 ? -6.062 -7.554 -30.706 1.00 41.44 271 PRO A O 1
ATOM 2150 N N . SER A 1 272 ? -5.369 -5.936 -32.108 1.00 37.44 272 SER A N 1
ATOM 2151 C CA . SER A 1 272 ? -4.026 -5.791 -31.571 1.00 37.44 272 SER A CA 1
ATOM 2152 C C . SER A 1 272 ? -4.090 -5.283 -30.131 1.00 37.44 272 SER A C 1
ATOM 2154 O O . SER A 1 272 ? -4.452 -4.143 -29.833 1.00 37.44 272 SER A O 1
ATOM 2156 N N . ALA A 1 273 ? -3.707 -6.162 -29.209 1.00 43.06 273 ALA A N 1
ATOM 2157 C CA . ALA A 1 273 ? -3.370 -5.793 -27.852 1.00 43.06 273 ALA A CA 1
ATOM 2158 C C . ALA A 1 273 ? -2.183 -4.817 -27.889 1.00 43.06 273 ALA A C 1
ATOM 2160 O O . ALA A 1 273 ? -1.050 -5.192 -28.196 1.00 43.06 273 ALA A O 1
ATOM 2161 N N . LYS A 1 274 ? -2.441 -3.546 -27.566 1.00 42.31 274 LYS A N 1
ATOM 2162 C CA . LYS A 1 274 ? -1.396 -2.570 -27.242 1.00 42.31 274 LYS A CA 1
ATOM 2163 C C . LYS A 1 274 ? -0.646 -3.046 -25.999 1.00 42.31 274 LYS A C 1
ATOM 2165 O O . LYS A 1 274 ? -1.142 -2.939 -24.879 1.00 42.31 274 LYS A O 1
ATOM 2170 N N . ILE A 1 275 ? 0.570 -3.540 -26.206 1.00 40.44 275 ILE A N 1
ATOM 2171 C CA . ILE A 1 275 ? 1.544 -3.776 -25.145 1.00 40.44 275 ILE A CA 1
ATOM 2172 C C . ILE A 1 275 ? 2.311 -2.473 -24.875 1.00 40.44 275 ILE A C 1
ATOM 2174 O O . ILE A 1 275 ? 3.058 -1.983 -25.713 1.00 40.44 275 ILE A O 1
ATOM 2178 N N . ALA A 1 276 ? 2.106 -1.994 -23.647 1.00 43.38 276 ALA A N 1
ATOM 2179 C CA . ALA A 1 276 ? 3.037 -1.325 -22.739 1.00 43.38 276 ALA A CA 1
ATOM 2180 C C . ALA A 1 276 ? 3.559 0.092 -23.047 1.00 43.38 276 ALA A C 1
ATOM 2182 O O . ALA A 1 276 ? 4.470 0.300 -23.841 1.00 43.38 276 ALA A O 1
ATOM 2183 N N . ALA A 1 277 ? 3.151 1.025 -22.181 1.00 36.72 277 ALA A N 1
ATOM 2184 C CA . ALA A 1 277 ? 4.082 1.989 -21.605 1.00 36.72 277 ALA A CA 1
ATOM 2185 C C . ALA A 1 277 ? 4.309 1.609 -20.133 1.00 36.72 277 ALA A C 1
ATOM 2187 O O . ALA A 1 277 ? 3.381 1.568 -19.324 1.00 36.72 277 ALA A O 1
ATOM 2188 N N . GLY A 1 278 ? 5.550 1.248 -19.809 1.00 48.88 278 GLY A N 1
ATOM 2189 C CA . GLY A 1 278 ? 5.965 0.842 -18.475 1.00 48.88 278 GLY A CA 1
ATOM 2190 C C . GLY A 1 278 ? 5.735 1.936 -17.437 1.00 48.88 278 GLY A C 1
ATOM 2191 O O . GLY A 1 278 ? 6.288 3.023 -17.526 1.00 48.88 278 GLY A O 1
ATOM 2192 N N . THR A 1 279 ? 4.972 1.611 -16.402 1.00 40.78 279 THR A N 1
ATOM 2193 C CA . THR A 1 279 ? 5.064 2.244 -15.086 1.00 40.78 279 THR A CA 1
ATOM 2194 C C . THR A 1 279 ? 4.782 1.159 -14.054 1.00 40.78 279 THR A C 1
ATOM 2196 O O . THR A 1 279 ? 3.975 0.261 -14.294 1.00 40.78 279 THR A O 1
ATOM 2199 N N . GLY A 1 280 ? 5.528 1.167 -12.948 1.00 46.00 280 GLY A N 1
ATOM 2200 C CA . GLY A 1 280 ? 5.534 0.096 -11.952 1.00 46.00 280 GLY A CA 1
ATOM 2201 C C . GLY A 1 280 ? 4.140 -0.290 -11.449 1.00 46.00 280 GLY A C 1
ATOM 2202 O O . GLY A 1 280 ? 3.193 0.475 -11.573 1.00 46.00 280 GLY A O 1
ATOM 2203 N N . LYS A 1 281 ? 4.039 -1.469 -10.822 1.00 56.38 281 LYS A N 1
ATOM 2204 C CA . LYS A 1 281 ? 2.829 -2.162 -10.311 1.00 56.38 281 LYS A CA 1
ATOM 2205 C C . LYS A 1 281 ? 1.722 -1.288 -9.659 1.00 56.38 281 LYS A C 1
ATOM 2207 O O . LYS A 1 281 ? 0.604 -1.761 -9.498 1.00 56.38 281 LYS A O 1
ATOM 2212 N N . LYS A 1 282 ? 1.998 -0.027 -9.306 1.00 56.19 282 LYS A N 1
ATOM 2213 C CA . LYS A 1 282 ? 1.043 1.001 -8.857 1.00 56.19 282 LYS A CA 1
ATOM 2214 C C . LYS A 1 282 ? 0.116 1.547 -9.965 1.00 56.19 282 LYS A C 1
ATOM 2216 O O . LYS A 1 282 ? -0.981 1.988 -9.629 1.00 56.19 282 LYS A O 1
ATOM 2221 N N . SER A 1 283 ? 0.504 1.525 -11.244 1.00 58.00 283 SER A N 1
ATOM 2222 C CA . SER A 1 283 ? -0.326 2.037 -12.356 1.00 58.00 283 SER A CA 1
ATOM 2223 C C . SER A 1 283 ? -1.546 1.158 -12.628 1.00 58.00 283 SER A C 1
ATOM 2225 O O . SER A 1 283 ? -2.667 1.659 -12.646 1.00 58.00 283 SER A O 1
ATOM 2227 N N . LYS A 1 284 ? -1.356 -0.166 -12.643 1.00 67.31 284 LYS A N 1
ATOM 2228 C CA . LYS A 1 284 ? -2.437 -1.155 -12.806 1.00 67.31 284 LYS A CA 1
ATOM 2229 C C . LYS A 1 284 ? -3.529 -1.061 -11.735 1.00 67.31 284 LYS A C 1
ATOM 2231 O O . LYS A 1 284 ? -4.673 -1.415 -11.989 1.00 67.31 284 LYS A O 1
ATOM 2236 N N . LEU A 1 285 ? -3.203 -0.584 -10.527 1.00 59.66 285 LEU A N 1
ATOM 2237 C CA . LEU A 1 285 ? -4.201 -0.397 -9.469 1.00 59.66 285 LEU A CA 1
ATOM 2238 C C . LEU A 1 285 ? -5.091 0.824 -9.738 1.00 59.66 285 LEU A C 1
ATOM 2240 O O . LEU A 1 285 ? -6.262 0.800 -9.378 1.00 59.66 285 LEU A O 1
ATOM 2244 N N . ARG A 1 286 ? -4.555 1.883 -10.364 1.00 70.94 286 ARG A N 1
ATOM 2245 C CA . ARG A 1 286 ? -5.312 3.101 -10.707 1.00 70.94 286 ARG A CA 1
ATOM 2246 C C . ARG A 1 286 ? -6.236 2.913 -11.910 1.00 70.94 286 ARG A C 1
ATOM 2248 O O . ARG A 1 286 ? -7.215 3.643 -12.007 1.00 70.94 286 ARG A O 1
ATOM 2255 N N . GLU A 1 287 ? -5.946 1.936 -12.762 1.00 82.00 287 GLU A N 1
ATOM 2256 C CA . GLU A 1 287 ? -6.727 1.598 -13.960 1.00 82.00 287 GLU A CA 1
ATOM 2257 C C . GLU A 1 287 ? -8.013 0.806 -13.650 1.00 82.00 287 GLU A C 1
ATOM 2259 O O . GLU A 1 287 ? -8.877 0.674 -14.511 1.00 82.00 287 GLU A O 1
ATOM 2264 N N . LEU A 1 288 ? -8.185 0.310 -12.417 1.00 86.06 288 LEU A N 1
ATOM 2265 C CA . LEU A 1 288 ? -9.382 -0.436 -12.015 1.00 86.06 288 LEU A CA 1
ATOM 2266 C C . LEU A 1 288 ? -10.562 0.487 -11.658 1.00 86.06 288 LEU A C 1
ATOM 2268 O O . LEU A 1 288 ? -10.363 1.555 -11.051 1.00 86.06 288 LEU A O 1
ATOM 2272 N N . PRO A 1 289 ? -11.810 0.053 -11.934 1.00 92.00 289 PRO A N 1
ATOM 2273 C CA . PRO A 1 289 ? -13.004 0.787 -11.534 1.00 92.00 289 PRO A CA 1
ATOM 2274 C C . PRO A 1 289 ? -13.010 1.031 -10.019 1.00 92.00 289 PRO A C 1
ATOM 2276 O O . PRO A 1 289 ? -12.505 0.226 -9.231 1.00 92.00 289 PRO A O 1
ATOM 2279 N N . ALA A 1 290 ? -13.564 2.171 -9.593 1.00 86.75 290 ALA A N 1
ATOM 2280 C CA . ALA A 1 290 ? -13.481 2.632 -8.201 1.00 86.75 290 ALA A CA 1
ATOM 2281 C C . ALA A 1 290 ? -14.012 1.600 -7.188 1.00 86.75 290 ALA A C 1
ATOM 2283 O O . ALA A 1 290 ? -13.421 1.417 -6.125 1.00 86.75 290 ALA A O 1
ATOM 2284 N N . VAL A 1 291 ? -15.077 0.880 -7.550 1.00 89.69 291 VAL A N 1
ATOM 2285 C CA . VAL A 1 291 ? -15.674 -0.185 -6.729 1.00 89.69 291 VAL A CA 1
ATOM 2286 C C . VAL A 1 291 ? -14.685 -1.329 -6.495 1.00 89.69 291 VAL A C 1
ATOM 2288 O O . VAL A 1 291 ? -14.513 -1.793 -5.368 1.00 89.69 291 VAL A O 1
ATOM 2291 N N . GLU A 1 292 ? -13.971 -1.752 -7.535 1.00 89.69 292 GLU A N 1
ATOM 2292 C CA . GLU A 1 292 ? -13.036 -2.868 -7.429 1.00 89.69 292 GLU A CA 1
ATOM 2293 C C . GLU A 1 292 ? -11.755 -2.482 -6.683 1.00 89.69 292 GLU A C 1
ATOM 2295 O O . GLU A 1 292 ? -11.220 -3.283 -5.913 1.00 89.69 292 GLU A O 1
ATOM 2300 N N . ARG A 1 293 ? -11.319 -1.220 -6.802 1.00 89.56 293 ARG A N 1
ATOM 2301 C CA . ARG A 1 293 ? -10.258 -0.666 -5.948 1.00 89.56 293 ARG A CA 1
ATOM 2302 C C . ARG A 1 293 ? -10.626 -0.730 -4.467 1.00 89.56 293 ARG A C 1
ATOM 2304 O O . ARG A 1 293 ? -9.811 -1.184 -3.668 1.00 89.56 293 ARG A O 1
ATOM 2311 N N . MET A 1 294 ? -11.846 -0.331 -4.100 1.00 90.69 294 MET A N 1
ATOM 2312 C CA . MET A 1 294 ? -12.308 -0.406 -2.708 1.00 90.69 294 MET A CA 1
ATOM 2313 C C . MET A 1 294 ? -12.396 -1.851 -2.207 1.00 90.69 294 MET A C 1
ATOM 2315 O O . MET A 1 294 ? -11.973 -2.132 -1.086 1.00 90.69 294 MET A O 1
ATOM 2319 N N . ARG A 1 295 ? -12.875 -2.784 -3.041 1.00 93.75 295 ARG A N 1
ATOM 2320 C CA . ARG A 1 295 ? -12.924 -4.214 -2.698 1.00 93.75 295 ARG A CA 1
ATOM 2321 C C . ARG A 1 295 ? -11.528 -4.776 -2.410 1.00 93.75 295 ARG A C 1
ATOM 2323 O O . ARG A 1 295 ? -11.352 -5.477 -1.416 1.00 93.75 295 ARG A O 1
ATOM 2330 N N . ARG A 1 296 ? -10.528 -4.433 -3.232 1.00 92.69 296 ARG A N 1
ATOM 2331 C CA . ARG A 1 296 ? -9.133 -4.863 -3.030 1.00 92.69 296 ARG A CA 1
ATOM 2332 C C . ARG A 1 296 ? -8.496 -4.227 -1.798 1.00 92.69 296 ARG A C 1
ATOM 2334 O O . ARG A 1 296 ? -7.811 -4.924 -1.057 1.00 92.69 296 ARG A O 1
ATOM 2341 N N . GLU A 1 297 ? -8.751 -2.946 -1.538 1.00 93.62 297 GLU A N 1
ATOM 2342 C CA . GLU A 1 297 ? -8.223 -2.282 -0.340 1.00 93.62 297 GLU A CA 1
ATOM 2343 C C . GLU A 1 297 ? -8.839 -2.860 0.942 1.00 93.62 297 GLU A C 1
ATOM 2345 O O . GLU A 1 297 ? -8.122 -3.114 1.908 1.00 93.62 297 GLU A O 1
ATOM 2350 N N . ARG A 1 298 ? -10.141 -3.181 0.932 1.00 96.62 298 ARG A N 1
ATOM 2351 C CA . ARG A 1 298 ? -10.805 -3.875 2.046 1.00 96.62 298 ARG A CA 1
ATOM 2352 C C . ARG A 1 298 ? -10.207 -5.263 2.286 1.00 96.62 298 ARG A C 1
ATOM 2354 O O . ARG A 1 298 ? -9.933 -5.601 3.432 1.00 96.62 298 ARG A O 1
ATOM 2361 N N . ALA A 1 299 ? -9.955 -6.035 1.226 1.00 95.88 299 ALA A N 1
ATOM 2362 C CA . ALA A 1 299 ? -9.301 -7.341 1.333 1.00 95.88 299 ALA A CA 1
ATOM 2363 C C . ALA A 1 299 ? -7.869 -7.228 1.888 1.00 95.88 299 ALA A C 1
ATOM 2365 O O . ALA A 1 299 ? -7.477 -8.008 2.753 1.00 95.88 299 ALA A O 1
ATOM 2366 N N . ARG A 1 300 ? -7.108 -6.213 1.453 1.00 96.50 300 ARG A N 1
ATOM 2367 C CA . ARG A 1 300 ? -5.759 -5.930 1.964 1.00 96.50 300 ARG A CA 1
ATOM 2368 C C . ARG A 1 300 ? -5.777 -5.619 3.459 1.00 96.50 300 ARG A C 1
ATOM 2370 O O . ARG A 1 300 ? -4.986 -6.186 4.207 1.00 96.50 300 ARG A O 1
ATOM 2377 N N . LEU A 1 301 ? -6.679 -4.741 3.898 1.00 97.25 301 LEU A N 1
ATOM 2378 C CA . LEU A 1 301 ? -6.822 -4.392 5.311 1.00 97.25 301 LEU A CA 1
ATOM 2379 C C . LEU A 1 301 ? -7.264 -5.598 6.148 1.00 97.25 301 LEU A C 1
ATOM 2381 O O . LEU A 1 301 ? -6.677 -5.831 7.201 1.00 97.25 301 LEU A O 1
ATOM 2385 N N . ALA A 1 302 ? -8.216 -6.396 5.652 1.00 97.50 302 ALA A N 1
ATOM 2386 C CA . ALA A 1 302 ? -8.664 -7.622 6.311 1.00 97.50 302 ALA A CA 1
ATOM 2387 C C . ALA A 1 302 ? -7.510 -8.623 6.507 1.00 97.50 302 ALA A C 1
ATOM 2389 O O . ALA A 1 302 ? -7.301 -9.115 7.617 1.00 97.50 302 ALA A O 1
ATOM 2390 N N . ALA A 1 303 ? -6.693 -8.850 5.473 1.00 96.75 303 ALA A N 1
ATOM 2391 C CA . ALA A 1 303 ? -5.515 -9.714 5.561 1.00 96.75 303 ALA A CA 1
ATOM 2392 C C . ALA A 1 303 ? -4.487 -9.200 6.586 1.00 96.75 303 ALA A C 1
ATOM 2394 O O . ALA A 1 303 ? -3.979 -9.970 7.399 1.00 96.75 303 ALA A O 1
ATOM 2395 N N . VAL A 1 304 ? -4.220 -7.888 6.609 1.00 97.75 304 VAL A N 1
ATOM 2396 C CA . VAL A 1 304 ? -3.314 -7.280 7.600 1.00 97.75 304 VAL A CA 1
ATOM 2397 C C . VAL A 1 304 ? -3.868 -7.421 9.021 1.00 97.75 304 VAL A C 1
ATOM 2399 O O . VAL A 1 304 ? -3.107 -7.705 9.946 1.00 97.75 304 VAL A O 1
ATOM 2402 N N . THR A 1 305 ? -5.176 -7.240 9.218 1.00 97.56 305 THR A N 1
ATOM 2403 C CA . THR A 1 305 ? -5.803 -7.402 10.538 1.00 97.56 305 THR A CA 1
ATOM 2404 C C . THR A 1 305 ? -5.758 -8.848 11.023 1.00 97.56 305 THR A C 1
ATOM 2406 O O . THR A 1 305 ? -5.374 -9.073 12.169 1.00 97.56 305 THR A O 1
ATOM 2409 N N . ALA A 1 306 ? -6.037 -9.817 10.144 1.00 97.38 306 ALA A N 1
ATOM 2410 C CA . ALA A 1 306 ? -5.961 -11.240 10.457 1.00 97.38 306 ALA A CA 1
ATOM 2411 C C . ALA A 1 306 ? -4.527 -11.656 10.820 1.00 97.38 306 ALA A C 1
ATOM 2413 O O . ALA A 1 306 ? -4.309 -12.307 11.836 1.00 97.38 306 ALA A O 1
ATOM 2414 N N . TYR A 1 307 ? -3.527 -11.190 10.063 1.00 98.25 307 TYR A N 1
ATOM 2415 C CA . TYR A 1 307 ? -2.120 -11.456 10.373 1.00 98.25 307 TYR A CA 1
ATOM 2416 C C . TYR A 1 307 ? -1.703 -10.889 11.737 1.00 98.25 307 TYR A C 1
ATOM 2418 O O . TYR A 1 307 ? -1.018 -11.554 12.511 1.00 98.25 307 TYR A O 1
ATOM 2426 N N . ARG A 1 308 ? -2.146 -9.670 12.076 1.00 98.12 308 ARG A N 1
ATOM 2427 C CA . ARG A 1 308 ? -1.883 -9.075 13.397 1.00 98.12 308 ARG A CA 1
ATOM 2428 C C . ARG A 1 308 ? -2.534 -9.870 14.528 1.00 98.12 308 ARG A C 1
ATOM 2430 O O . ARG A 1 308 ? -1.924 -10.003 15.583 1.00 98.12 308 ARG A O 1
ATOM 2437 N N . GLN A 1 309 ? -3.747 -10.379 14.327 1.00 97.44 309 GLN A N 1
ATOM 2438 C CA . GLN A 1 309 ? -4.422 -11.237 15.304 1.00 97.44 309 GLN A CA 1
ATOM 2439 C C . GLN A 1 309 ? -3.683 -12.565 15.482 1.00 97.44 309 GLN A C 1
ATOM 2441 O O . GLN A 1 309 ? -3.404 -12.946 16.613 1.00 97.44 309 GLN A O 1
ATOM 2446 N N . LEU A 1 310 ? -3.282 -13.210 14.384 1.00 98.19 310 LEU A N 1
ATOM 2447 C CA . LEU A 1 310 ? -2.512 -14.455 14.407 1.00 98.19 310 LEU A CA 1
ATOM 2448 C C . LEU A 1 310 ? -1.176 -14.261 15.135 1.00 98.19 310 LEU A C 1
ATOM 2450 O O . LEU A 1 310 ? -0.815 -15.055 15.998 1.00 98.19 310 LEU A O 1
ATOM 2454 N N . LYS A 1 311 ? -0.478 -13.150 14.874 1.00 98.31 311 LYS A N 1
ATOM 2455 C CA . LYS A 1 311 ? 0.762 -12.822 15.583 1.00 98.31 311 LYS A CA 1
ATOM 2456 C C . LYS A 1 311 ? 0.539 -12.656 17.091 1.00 98.31 311 LYS A C 1
ATOM 2458 O O . LYS A 1 311 ? 1.291 -13.228 17.869 1.00 98.31 311 LYS A O 1
ATOM 2463 N N . LYS A 1 312 ? -0.519 -11.947 17.506 1.00 97.81 312 LYS A N 1
ATOM 2464 C CA . LYS A 1 312 ? -0.888 -11.814 18.929 1.00 97.81 312 LYS A CA 1
ATOM 2465 C C . LYS A 1 312 ? -1.214 -13.162 19.571 1.00 97.81 312 LYS A C 1
ATOM 2467 O O . LYS A 1 312 ? -0.790 -13.413 20.692 1.00 97.81 312 LYS A O 1
ATOM 2472 N N . GLN A 1 313 ? -1.939 -14.030 18.863 1.00 96.88 313 GLN A N 1
ATOM 2473 C CA . GLN A 1 313 ? -2.233 -15.382 19.337 1.00 96.88 313 GLN A CA 1
ATOM 2474 C C . GLN A 1 313 ? -0.945 -16.191 19.521 1.00 96.88 313 GLN A C 1
ATOM 2476 O O . GLN A 1 313 ? -0.766 -16.812 20.564 1.00 96.88 313 GLN A O 1
ATOM 2481 N N . ASN A 1 314 ? -0.014 -16.132 18.569 1.00 97.19 314 ASN A N 1
ATOM 2482 C CA . ASN A 1 314 ? 1.280 -16.805 18.689 1.00 97.19 314 ASN A CA 1
ATOM 2483 C C . ASN A 1 314 ? 2.112 -16.250 19.851 1.00 97.19 314 ASN A C 1
ATOM 2485 O O . ASN A 1 314 ? 2.671 -17.027 20.615 1.00 97.19 314 ASN A O 1
ATOM 2489 N N . GLU A 1 315 ? 2.139 -14.930 20.039 1.00 97.38 315 GLU A N 1
ATOM 2490 C CA . GLU A 1 315 ? 2.798 -14.300 21.189 1.00 97.38 315 GLU A CA 1
ATOM 2491 C C . GLU A 1 315 ? 2.177 -14.764 22.518 1.00 97.38 315 GLU A C 1
ATOM 2493 O O . GLU A 1 315 ? 2.910 -15.091 23.449 1.00 97.38 315 GLU A O 1
ATOM 2498 N N . SER A 1 316 ? 0.845 -14.866 22.611 1.00 95.50 316 SER A N 1
ATOM 2499 C CA . SER A 1 316 ? 0.178 -15.399 23.810 1.00 95.50 316 SER A CA 1
ATOM 2500 C C . SER A 1 316 ? 0.451 -16.888 24.037 1.00 95.50 316 SER A C 1
ATOM 2502 O O . SER A 1 316 ? 0.683 -17.293 25.170 1.00 95.50 316 SER A O 1
ATOM 2504 N N . LYS A 1 317 ? 0.502 -17.697 22.970 1.00 97.12 317 LYS A N 1
ATOM 2505 C CA . LYS A 1 317 ? 0.846 -19.123 23.055 1.00 97.12 317 LYS A CA 1
ATOM 2506 C C . LYS A 1 317 ? 2.266 -19.320 23.577 1.00 97.12 317 LYS A C 1
ATOM 2508 O O . LYS A 1 317 ? 2.465 -20.147 24.454 1.00 97.12 317 LYS A O 1
ATOM 2513 N N . ILE A 1 318 ? 3.225 -18.535 23.081 1.00 97.06 318 ILE A N 1
ATOM 2514 C CA . ILE A 1 318 ? 4.617 -18.576 23.550 1.00 97.06 318 ILE A CA 1
ATOM 2515 C C . ILE A 1 318 ? 4.696 -18.180 25.026 1.00 97.06 318 ILE A C 1
ATOM 2517 O O . ILE A 1 318 ? 5.344 -18.873 25.799 1.00 97.06 318 ILE A O 1
ATOM 2521 N N . LYS A 1 319 ? 4.006 -17.110 25.442 1.00 96.44 319 LYS A N 1
ATOM 2522 C CA . LYS A 1 319 ? 3.974 -16.704 26.856 1.00 96.44 319 LYS A CA 1
ATOM 2523 C C . LYS A 1 319 ? 3.394 -17.790 27.760 1.00 96.44 319 LYS A C 1
ATOM 2525 O O . LYS A 1 319 ? 3.981 -18.080 28.792 1.00 96.44 319 LYS A O 1
ATOM 2530 N N . ASN A 1 320 ? 2.290 -18.414 27.356 1.00 95.50 320 ASN A N 1
ATOM 2531 C CA . ASN A 1 320 ? 1.685 -19.501 28.125 1.00 95.50 320 ASN A CA 1
ATOM 2532 C C . ASN A 1 320 ? 2.600 -20.731 28.195 1.00 95.50 320 ASN A C 1
ATOM 2534 O O . ASN A 1 320 ? 2.661 -21.372 29.237 1.00 95.50 320 ASN A O 1
ATOM 2538 N N . LEU A 1 321 ? 3.329 -21.036 27.116 1.00 96.88 321 LEU A N 1
ATOM 2539 C CA . LEU A 1 321 ? 4.324 -22.108 27.107 1.00 96.88 321 LEU A CA 1
ATOM 2540 C C . LEU A 1 321 ? 5.454 -21.825 28.109 1.00 96.88 321 LEU A C 1
ATOM 2542 O O . LEU A 1 321 ? 5.822 -22.709 28.870 1.00 96.88 321 LEU A O 1
ATOM 2546 N N . ILE A 1 322 ? 5.965 -20.588 28.140 1.00 96.38 322 ILE A N 1
ATOM 2547 C CA . ILE A 1 322 ? 7.016 -20.171 29.082 1.00 96.38 322 ILE A CA 1
ATOM 2548 C C . ILE A 1 322 ? 6.527 -20.297 30.528 1.00 96.38 322 ILE A C 1
ATOM 2550 O O . ILE A 1 322 ? 7.206 -20.917 31.337 1.00 96.38 322 ILE A O 1
ATOM 2554 N N . VAL A 1 323 ? 5.329 -19.789 30.838 1.00 96.25 323 VAL A N 1
ATOM 2555 C CA . VAL A 1 323 ? 4.746 -19.900 32.187 1.00 96.25 323 VAL A CA 1
ATOM 2556 C C . VAL A 1 323 ? 4.527 -21.365 32.582 1.00 96.25 323 VAL A C 1
ATOM 2558 O O . VAL A 1 323 ? 4.775 -21.732 33.725 1.00 96.25 323 VAL A O 1
ATOM 2561 N N . GLY A 1 324 ? 4.101 -22.220 31.646 1.00 95.25 324 GLY A N 1
ATOM 2562 C CA . GLY A 1 324 ? 3.967 -23.660 31.886 1.00 95.25 324 GLY A CA 1
ATOM 2563 C C . GLY A 1 324 ? 5.296 -24.316 32.267 1.00 95.25 324 GLY A C 1
ATOM 2564 O O . GLY A 1 324 ? 5.360 -25.021 33.269 1.00 95.25 324 GLY A O 1
ATOM 2565 N N . ILE A 1 325 ? 6.364 -24.010 31.525 1.00 96.25 325 ILE A N 1
ATOM 2566 C CA . ILE A 1 325 ? 7.718 -24.506 31.809 1.00 96.25 325 ILE A CA 1
ATOM 2567 C C . ILE A 1 325 ? 8.215 -23.995 33.171 1.00 96.25 325 ILE A C 1
ATOM 2569 O O . ILE A 1 325 ? 8.773 -24.766 33.945 1.00 96.25 325 ILE A O 1
ATOM 2573 N N . GLU A 1 326 ? 7.988 -22.721 33.503 1.00 94.69 326 GLU A N 1
ATOM 2574 C CA . GLU A 1 326 ? 8.361 -22.161 34.810 1.00 94.69 326 GLU A CA 1
ATOM 2575 C C . GLU A 1 326 ? 7.635 -22.863 35.969 1.00 94.69 326 GLU A C 1
ATOM 2577 O O . GLU A 1 326 ? 8.250 -23.147 36.997 1.00 94.69 326 GLU A O 1
ATOM 2582 N N . MET A 1 327 ? 6.349 -23.198 35.810 1.00 94.00 327 MET A N 1
ATOM 2583 C CA . MET A 1 327 ? 5.607 -23.957 36.824 1.00 94.00 327 MET A CA 1
ATOM 2584 C C . MET A 1 327 ? 6.119 -25.394 36.975 1.00 94.00 327 MET A C 1
ATOM 2586 O O . MET A 1 327 ? 6.238 -25.869 38.104 1.00 94.00 327 MET A O 1
ATOM 2590 N N . GLU A 1 328 ? 6.456 -26.075 35.877 1.00 94.31 328 GLU A N 1
ATOM 2591 C CA . GLU A 1 328 ? 7.041 -27.423 35.926 1.00 94.31 328 GLU A CA 1
ATOM 2592 C C . GLU A 1 328 ? 8.415 -27.421 36.608 1.00 94.31 328 GLU A C 1
ATOM 2594 O O . GLU A 1 328 ? 8.671 -28.258 37.473 1.00 94.31 328 GLU A O 1
ATOM 2599 N N . ILE A 1 329 ? 9.274 -26.445 36.293 1.00 93.69 329 ILE A N 1
ATOM 2600 C CA . ILE A 1 329 ? 10.584 -26.284 36.943 1.00 93.69 329 ILE A CA 1
ATOM 2601 C C . ILE A 1 329 ? 10.411 -26.032 38.445 1.00 93.69 329 ILE A C 1
ATOM 2603 O O . ILE A 1 329 ? 11.072 -26.683 39.253 1.00 93.69 329 ILE A O 1
ATOM 2607 N N . ASN A 1 330 ? 9.498 -25.139 38.837 1.00 91.19 330 ASN A N 1
ATOM 2608 C CA . ASN A 1 330 ? 9.233 -24.855 40.249 1.00 91.19 330 ASN A CA 1
ATOM 2609 C C . ASN A 1 330 ? 8.662 -26.077 40.989 1.00 91.19 330 ASN A C 1
ATOM 2611 O O . ASN A 1 330 ? 9.032 -26.325 42.135 1.00 91.19 330 ASN A O 1
ATOM 2615 N N . SER A 1 331 ? 7.805 -26.871 40.338 1.00 91.50 331 SER A N 1
ATOM 2616 C CA . SER A 1 331 ? 7.293 -28.124 40.904 1.00 91.50 331 SER A CA 1
ATOM 2617 C C . SER A 1 331 ? 8.403 -29.158 41.099 1.00 91.50 331 SER A C 1
ATOM 2619 O O . SER A 1 331 ? 8.423 -29.839 42.121 1.00 91.50 331 SER A O 1
ATOM 2621 N N . LEU A 1 332 ? 9.333 -29.280 40.147 1.00 90.44 332 LEU A N 1
ATOM 2622 C CA . LEU A 1 332 ? 10.483 -30.181 40.265 1.00 90.44 332 LEU A CA 1
ATOM 2623 C C . LEU A 1 332 ? 11.426 -29.750 41.396 1.00 90.44 332 LEU A C 1
ATOM 2625 O O . LEU A 1 332 ? 11.894 -30.601 42.148 1.00 90.44 332 LEU A O 1
ATOM 2629 N N . PHE A 1 333 ? 11.649 -28.443 41.572 1.00 88.69 333 PHE A N 1
ATOM 2630 C CA . PHE A 1 333 ? 12.428 -27.912 42.696 1.00 88.69 333 PHE A CA 1
ATOM 2631 C C . PHE A 1 333 ? 11.790 -28.214 44.058 1.00 88.69 333 PHE A C 1
ATOM 2633 O O . PHE A 1 333 ? 12.510 -28.511 45.006 1.00 88.69 333 PHE A O 1
ATOM 2640 N N . LEU A 1 334 ? 10.456 -28.182 44.161 1.00 88.12 334 LEU A N 1
ATOM 2641 C CA . LEU A 1 334 ? 9.755 -28.492 45.411 1.00 88.12 334 LEU A CA 1
ATOM 2642 C C . LEU A 1 334 ? 9.821 -29.987 45.776 1.00 88.12 334 LEU A C 1
ATOM 2644 O O . LEU A 1 334 ? 9.853 -30.332 46.953 1.00 88.12 334 LEU A O 1
ATOM 2648 N N . VAL A 1 335 ? 9.824 -30.872 44.773 1.00 84.81 335 VAL A N 1
ATOM 2649 C CA . VAL A 1 335 ? 9.843 -32.334 44.967 1.00 84.81 335 VAL A CA 1
ATOM 2650 C C . VAL A 1 335 ? 11.259 -32.864 45.216 1.00 84.81 335 VAL A C 1
ATOM 2652 O O . VAL A 1 335 ? 11.428 -33.800 45.992 1.00 84.81 335 VAL A O 1
ATOM 2655 N N . CYS A 1 336 ? 12.284 -32.258 44.611 1.00 77.50 336 CYS A N 1
ATOM 2656 C CA . CYS A 1 336 ? 13.682 -32.681 44.755 1.00 77.50 336 CYS A CA 1
ATOM 2657 C C . CYS A 1 336 ? 14.414 -32.076 45.969 1.00 77.50 336 CYS A C 1
ATOM 2659 O O . CYS A 1 336 ? 15.640 -32.107 45.974 1.00 77.50 336 CYS A O 1
ATOM 2661 N N . GLY A 1 337 ? 13.674 -31.546 46.955 1.00 64.44 337 GLY A N 1
ATOM 2662 C CA . GLY A 1 337 ? 14.140 -30.998 48.238 1.00 64.44 337 GLY A CA 1
ATOM 2663 C C . GLY 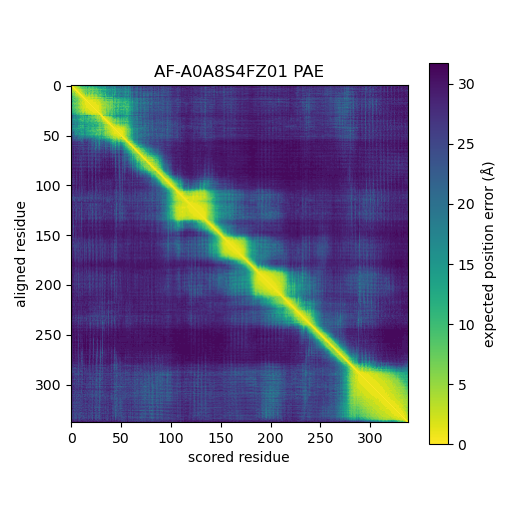A 1 337 ? 15.645 -31.088 48.516 1.00 64.44 337 GLY A C 1
ATOM 2664 O O . GLY A 1 337 ? 16.137 -32.130 48.951 1.00 64.44 337 GLY A O 1
ATOM 2665 N N . VAL A 1 338 ? 16.332 -29.965 48.293 1.00 48.19 338 VAL A N 1
ATOM 2666 C CA . VAL A 1 338 ? 17.637 -29.635 48.886 1.00 48.19 338 VAL A CA 1
ATOM 2667 C C . VAL A 1 338 ? 17.409 -28.599 49.971 1.00 48.19 338 VAL A C 1
ATOM 2669 O O . VAL A 1 338 ? 16.636 -27.649 49.698 1.00 48.19 338 VAL A O 1
#

Foldseek 3Di:
DDDDDDDDDDDDDPDPVVVVVVVVVVVVVDDPDPPPDPPDDDDDPVVCVVVVHPPPVPPPPPDPVVVVVVVVVCVVVVVVCVVVVVPDDDPPDPPPPPPPPPPPPPLVLNPQDADVPDDPVNSVVVSVVSVVCVVCVPPPVPDPPPPPPPDPPVVVVVVVVVVVVVVVVVVVVPPPDPDDDDDPPPPPVVVVVVVVVVVVVVVVVVVVVVVVVPDDDDDDPPDDDPDPDDDPDDPPPDDPDPPPDDDDDDDDDDDDDDDDDDDDDDDDDDDDDDDDDDDPPVVVLVPDDPVVNVVVVVVVVVVVVVVVVVVVVVVVVVVVVVVVVVVVVVVVPVVVDD

Secondary structure (DSSP, 8-state):
-PPPPPPPPP-S-S-HHHHHHHHHHHHHH---SPPS-SS--PPPHHHHHHTT---GGG-----GGGHHHHHHHHHHHHHHHHHHHTSS-------------------TTTT-PPPTT--HHHHHHHHHHHHHHHHHTTTSTTS-S--SSS--HHHHHHHHHHHHHHHHHHHHHHTS-----------HHHHHHHHHHHHHHHHHHHHHHHHHS-------TT---SS-----S--TTPPPPTT--PPP-------------------PPPP---------TTHHHHTS-HHHHHHHHHHHHHHHHHHHHHHHHHHHHHHHHHHHHHHHHHHHHHHT--

Organism: Plutella xylostella (NCBI:txid51655)

Sequence (338 aa):
MGRKIPAKKHHGVKDPVKQQAQRMKKLKTQINAPPTDPDDQPMPRSVARLFGLPDHYTSIHITKQDIDRNINFICFTFWHNIVLTFNIKYNFTDEPKKPHVKGSSKNPVSSLQRLPGESGRSFSLRINSAIRTLNNDRTDDDYPLDMQDDQDIKGTAMAERNERRARKRKKDAGRAAPGEQGEEKASRGQQLTLRKKAKKEKAAEESNLARAELSYERISFGEVAHAPPTLTIKPRKAKQDERSARAPAAARCSSQKCCQIKTSTQSKPLPSAKIAAGTGKKSKLRELPAVERMRRERARLAAVTAYRQLKKQNESKIKNLIVGIEMEINSLFLVCGV

Radius of gyration: 38.9 Å; Cα contacts (8 Å, |Δi|>4): 21; chains: 1; bounding box: 96×75×103 Å

pLDDT: mean 71.27, std 19.62, range [32.5, 98.31]

Solvent-accessible surface area (backbone atoms only — not comparable to full-atom values): 22649 Å² total; per-residue (Å²): 137,84,82,83,78,80,78,86,80,80,88,68,74,85,50,68,68,62,42,49,52,53,49,51,56,54,50,70,76,61,65,94,64,78,70,94,52,89,84,71,73,79,80,54,67,72,57,35,59,73,70,69,52,76,77,78,87,69,71,68,86,74,59,78,80,61,55,73,69,45,53,66,54,48,54,56,56,50,52,52,48,56,59,57,67,74,72,63,77,82,86,66,84,80,68,79,78,70,77,82,70,87,64,88,69,73,57,73,64,78,72,66,71,80,57,91,93,58,52,75,64,61,49,52,51,54,47,54,49,50,52,48,50,74,69,46,81,76,62,68,85,80,54,78,85,82,72,80,82,79,69,66,63,68,58,52,55,49,51,53,54,50,49,55,51,50,54,50,52,53,54,59,55,69,68,49,74,99,70,83,88,86,72,86,74,63,52,73,67,54,50,51,50,51,54,52,50,55,54,51,51,52,54,50,51,52,53,52,49,59,58,65,72,65,73,77,84,86,80,64,95,82,70,75,73,92,62,81,84,82,75,88,72,76,62,99,79,64,81,80,72,94,74,77,84,72,81,90,78,86,81,87,87,84,80,93,87,82,87,81,87,82,90,83,81,95,78,88,79,76,86,78,79,83,80,79,83,91,66,65,86,68,51,70,57,70,74,45,58,71,68,58,43,52,54,51,52,51,50,51,50,50,53,54,51,50,51,54,51,51,51,51,50,51,55,51,50,52,52,52,50,52,54,51,52,52,52,52,52,53,52,50,56,66,72,65,67,128